Protein AF-A0A834L2P5-F1 (afdb_monomer)

pLDDT: mean 72.51, std 26.18, range [29.66, 98.69]

Organism: Oryzias melastigma (NCBI:txid30732)

Mean predicted aligned error: 18.73 Å

Secondary structure (DSSP, 8-state):
--------------------------------------------------TTSHHHHHHHHHHHTT-S-----PPP---TT----GGGBTTTBEEEEESSTT--TTTSSEEEEEEEETTEEEEEEEES-SSEEEEEEESSSSSSS-EEEEEEE-TTS-EEEEEEEEETTEEEE-SS---EEEEEEEETTEEEEEEEEES--TT-TTS--TTS-BEEEEEEE-EETTEE---SSSS--B-SSPBPTT-----------TT---PPPPP-----------SSSSSTTTSTTSSS--

Radius of gyration: 40.06 Å; Cα contacts (8 Å, |Δi|>4): 453; chains: 1; bounding box: 104×74×159 Å

Structure (mmCIF, N/CA/C/O backbone):
data_AF-A0A834L2P5-F1
#
_entry.id   AF-A0A834L2P5-F1
#
loop_
_atom_site.group_PDB
_atom_site.id
_atom_site.type_symbol
_atom_site.label_atom_id
_atom_site.label_alt_id
_atom_site.label_comp_id
_atom_site.label_asym_id
_atom_site.label_entity_id
_atom_site.label_seq_id
_atom_site.pdbx_PDB_ins_code
_atom_site.Cartn_x
_atom_site.Cartn_y
_atom_site.Cartn_z
_atom_site.occupancy
_atom_site.B_iso_or_equiv
_atom_site.auth_seq_id
_atom_site.auth_comp_id
_atom_site.auth_asym_id
_atom_site.auth_atom_id
_atom_site.pdbx_PDB_model_num
ATOM 1 N N . MET A 1 1 ? 54.370 50.553 0.649 1.00 35.06 1 MET A N 1
ATOM 2 C CA . MET A 1 1 ? 53.101 51.293 0.473 1.00 35.06 1 MET A CA 1
ATOM 3 C C . MET A 1 1 ? 52.053 50.574 1.318 1.00 35.06 1 MET A C 1
ATOM 5 O O . MET A 1 1 ? 51.852 49.396 1.086 1.00 35.06 1 MET A O 1
ATOM 9 N N . VAL A 1 2 ? 51.713 51.086 2.512 1.00 36.88 2 VAL A N 1
ATOM 10 C CA . VAL A 1 2 ? 50.561 51.999 2.749 1.00 36.88 2 VAL A CA 1
ATOM 11 C C . VAL A 1 2 ? 49.253 51.205 2.519 1.00 36.88 2 VAL A C 1
ATOM 13 O O . VAL A 1 2 ? 49.045 50.775 1.400 1.00 36.88 2 VAL A O 1
ATOM 16 N N . TRP A 1 3 ? 48.358 50.911 3.476 1.00 40.62 3 TRP A N 1
ATOM 17 C CA . TRP A 1 3 ? 48.026 51.573 4.744 1.00 40.62 3 TRP A CA 1
ATOM 18 C C . TRP A 1 3 ? 47.101 50.709 5.651 1.00 40.62 3 TRP A C 1
ATOM 20 O O . TRP A 1 3 ? 46.253 49.984 5.148 1.00 40.62 3 TRP A O 1
ATOM 30 N N . LEU A 1 4 ? 47.291 50.880 6.972 1.00 38.91 4 LEU A N 1
ATOM 31 C CA . LEU A 1 4 ? 46.360 50.880 8.135 1.00 38.91 4 LEU A CA 1
ATOM 32 C C . LEU A 1 4 ? 45.317 49.748 8.333 1.00 38.91 4 LEU A C 1
ATOM 34 O O . LEU A 1 4 ? 44.407 49.582 7.538 1.00 38.91 4 LEU A O 1
ATOM 38 N N . ARG A 1 5 ? 45.435 48.881 9.363 1.00 41.84 5 ARG A N 1
ATOM 39 C CA . ARG A 1 5 ? 45.200 49.025 10.841 1.00 41.84 5 ARG A CA 1
ATOM 40 C C . ARG A 1 5 ? 43.705 49.119 11.217 1.00 41.84 5 ARG A C 1
ATOM 42 O O . ARG A 1 5 ? 43.042 50.040 10.780 1.00 41.84 5 ARG A O 1
ATOM 49 N N . ARG A 1 6 ? 43.084 48.141 11.902 1.00 43.72 6 ARG A N 1
ATOM 50 C CA . ARG A 1 6 ? 43.198 47.645 13.307 1.00 43.72 6 ARG A CA 1
ATOM 51 C C . ARG A 1 6 ? 42.600 48.570 14.399 1.00 43.72 6 ARG A C 1
ATOM 53 O O . ARG A 1 6 ? 43.176 49.611 14.673 1.00 43.72 6 ARG A O 1
ATOM 60 N N . PHE A 1 7 ? 41.580 48.018 15.083 1.00 40.22 7 PHE A N 1
ATOM 61 C CA . PHE A 1 7 ? 41.142 48.165 16.495 1.00 40.22 7 PHE A CA 1
ATOM 62 C C . PHE A 1 7 ? 40.590 49.501 17.042 1.00 40.22 7 PHE A C 1
ATOM 64 O O . PHE A 1 7 ? 41.297 50.497 17.057 1.00 40.22 7 PHE A O 1
ATOM 71 N N . LEU A 1 8 ? 39.398 49.433 17.665 1.00 37.62 8 LEU A N 1
ATOM 72 C CA . LEU A 1 8 ? 39.013 50.064 18.952 1.00 37.62 8 LEU A CA 1
ATOM 73 C C . LEU A 1 8 ? 37.674 49.415 19.402 1.00 37.62 8 LEU A C 1
ATOM 75 O O . LEU A 1 8 ? 36.740 49.384 18.613 1.00 37.62 8 LEU A O 1
ATOM 79 N N . GLN A 1 9 ? 37.568 48.619 20.470 1.00 39.22 9 GLN A N 1
ATOM 80 C CA . GLN A 1 9 ? 37.666 48.858 21.921 1.00 39.22 9 GLN A CA 1
ATOM 81 C C . GLN A 1 9 ? 36.292 49.076 22.588 1.00 39.22 9 GLN A C 1
ATOM 83 O O . GLN A 1 9 ? 35.489 49.914 22.197 1.00 39.22 9 GLN A O 1
ATOM 88 N N . MET A 1 10 ? 36.087 48.251 23.614 1.00 33.44 10 MET A N 1
ATOM 89 C CA . MET A 1 10 ? 35.044 48.247 24.634 1.00 33.44 10 MET A CA 1
ATOM 90 C C . MET A 1 10 ? 34.817 49.602 25.311 1.00 33.44 10 MET A C 1
ATOM 92 O O . MET A 1 10 ? 35.792 50.217 25.730 1.00 33.44 10 MET A O 1
ATOM 96 N N . SER A 1 11 ? 33.546 49.949 25.555 1.00 37.38 11 SER A N 1
ATOM 97 C CA . SER A 1 11 ? 33.121 50.762 26.703 1.00 37.38 11 SER A CA 1
ATOM 98 C C . SER A 1 11 ? 31.707 50.388 27.150 1.00 37.38 11 SER A C 1
ATOM 100 O O . SER A 1 11 ? 30.774 50.288 26.359 1.00 37.38 11 SER A O 1
ATOM 102 N N . VAL A 1 12 ? 31.620 50.153 28.453 1.00 34.09 12 VAL A N 1
ATOM 103 C CA . VAL A 1 12 ? 30.479 49.778 29.289 1.00 34.09 12 VAL A CA 1
ATOM 104 C C . VAL A 1 12 ? 29.584 50.991 29.548 1.00 34.09 12 VAL A C 1
ATOM 106 O O . VAL A 1 12 ? 30.108 52.038 29.912 1.00 34.09 12 VAL A O 1
ATOM 109 N N . LEU A 1 13 ? 28.257 50.829 29.490 1.00 38.03 13 LEU A N 1
ATOM 110 C CA . LEU A 1 13 ? 27.329 51.627 30.297 1.00 38.03 13 LEU A CA 1
ATOM 111 C C . LEU A 1 13 ? 26.203 50.741 30.843 1.00 38.03 13 LEU A C 1
ATOM 113 O O . LEU A 1 13 ? 25.464 50.088 30.110 1.00 38.03 13 LEU A O 1
ATOM 117 N N . LEU A 1 14 ? 26.147 50.727 32.172 1.00 33.59 14 LEU A N 1
ATOM 118 C CA . LEU A 1 14 ? 25.139 50.132 33.031 1.00 33.59 14 LEU A CA 1
ATOM 119 C C . LEU A 1 14 ? 23.799 50.854 32.873 1.00 33.59 14 LEU A C 1
ATOM 121 O O . LEU A 1 14 ? 23.759 52.071 33.008 1.00 33.59 14 LEU A O 1
ATOM 125 N N . PHE A 1 15 ? 22.706 50.101 32.754 1.00 35.50 15 PHE A N 1
ATOM 126 C CA . PHE A 1 15 ? 21.422 50.509 33.319 1.00 35.50 15 PHE A CA 1
ATOM 127 C C . PHE A 1 15 ? 20.758 49.306 33.987 1.00 35.50 15 PHE A C 1
ATOM 129 O O . PHE A 1 15 ? 20.356 48.335 33.352 1.00 35.50 15 PHE A O 1
ATOM 136 N N . HIS A 1 16 ? 20.701 49.383 35.315 1.00 32.34 16 HIS A N 1
ATOM 137 C CA . HIS A 1 16 ? 19.843 48.574 36.161 1.00 32.34 16 HIS A CA 1
ATOM 138 C C . HIS A 1 16 ? 18.375 48.884 35.862 1.00 32.34 16 HIS A C 1
ATOM 140 O O . HIS A 1 16 ? 17.990 50.046 35.821 1.00 32.34 16 HIS A O 1
ATOM 146 N N . THR A 1 17 ? 17.539 47.856 35.773 1.00 35.16 17 THR A N 1
ATOM 147 C CA . THR A 1 17 ? 16.374 47.693 36.657 1.00 35.16 17 THR A CA 1
ATOM 148 C C . THR A 1 17 ? 15.927 46.233 36.600 1.00 35.16 17 THR A C 1
ATOM 150 O O . THR A 1 17 ? 15.930 45.585 35.559 1.00 35.16 17 THR A O 1
ATOM 153 N N . ARG A 1 18 ? 15.674 45.694 37.788 1.00 31.34 18 ARG A N 1
ATOM 154 C CA . ARG A 1 18 ? 15.403 44.297 38.132 1.00 31.34 18 ARG A CA 1
ATOM 155 C C . ARG A 1 18 ? 13.972 44.251 38.685 1.00 31.34 18 ARG A C 1
ATOM 157 O O . ARG A 1 18 ? 13.521 45.263 39.212 1.00 31.34 18 ARG A O 1
ATOM 164 N N . TRP A 1 19 ? 13.371 43.057 38.664 1.00 29.66 19 TRP A N 1
ATOM 165 C CA . TRP A 1 19 ? 12.066 42.656 39.239 1.00 29.66 19 TRP A CA 1
ATOM 166 C C . TRP A 1 19 ? 10.923 42.741 38.211 1.00 29.66 19 TRP A C 1
ATOM 168 O O . TRP A 1 19 ? 10.780 43.742 37.531 1.00 29.66 19 TRP A O 1
ATOM 178 N N . TRP A 1 20 ? 10.131 41.692 37.978 1.00 30.61 20 TRP A N 1
ATOM 179 C CA . TRP A 1 20 ? 9.418 40.887 38.973 1.00 30.61 20 TRP A CA 1
ATOM 180 C C . TRP A 1 20 ? 9.655 39.373 38.871 1.00 30.61 20 TRP A C 1
ATOM 182 O O . TRP A 1 20 ? 9.513 38.772 37.810 1.00 30.61 20 TRP A O 1
ATOM 192 N N . GLY A 1 21 ? 9.966 38.768 40.019 1.00 30.58 21 GLY A N 1
ATOM 193 C CA . GLY A 1 21 ? 9.581 37.397 40.339 1.00 30.58 21 GLY A CA 1
ATOM 194 C C . GLY A 1 21 ? 8.295 37.444 41.165 1.00 30.58 21 GLY A C 1
ATOM 195 O O . GLY A 1 21 ? 8.094 38.387 41.931 1.00 30.58 21 GLY A O 1
ATOM 196 N N . VAL A 1 22 ? 7.434 36.449 40.980 1.00 35.16 22 VAL A N 1
ATOM 197 C CA . VAL A 1 22 ? 6.241 36.211 41.796 1.00 35.16 22 VAL A CA 1
ATOM 198 C C . VAL A 1 22 ? 6.471 34.897 42.533 1.00 35.16 22 VAL A C 1
ATOM 200 O O . VAL A 1 22 ? 6.559 33.848 41.904 1.00 35.16 22 VAL A O 1
ATOM 203 N N . GLU A 1 23 ? 6.578 34.979 43.853 1.00 37.62 23 GLU A N 1
ATOM 204 C CA . GLU A 1 23 ? 6.364 33.886 44.806 1.00 37.62 23 GLU A CA 1
ATOM 205 C C . GLU A 1 23 ? 5.600 34.458 46.018 1.00 37.62 23 GLU A C 1
ATOM 207 O O . GLU A 1 23 ? 5.543 35.683 46.178 1.00 37.62 23 GLU A O 1
ATOM 212 N N . PRO A 1 24 ? 4.921 33.604 46.803 1.00 38.72 24 PRO A N 1
ATOM 213 C CA . PRO A 1 24 ? 3.677 33.922 47.484 1.00 38.72 24 PRO A CA 1
ATOM 214 C C . PRO A 1 24 ? 3.895 34.483 48.889 1.00 38.72 24 PRO A C 1
ATOM 216 O O . PRO A 1 24 ? 4.948 34.303 49.499 1.00 38.72 24 PRO A O 1
ATOM 219 N N . SER A 1 25 ? 2.859 35.126 49.425 1.00 32.41 25 SER A N 1
ATOM 220 C CA . SER A 1 25 ? 2.809 35.587 50.812 1.00 32.41 25 SER A CA 1
ATOM 221 C C . SER A 1 25 ? 1.736 34.853 51.640 1.00 32.41 25 SER A C 1
ATOM 223 O O . SER A 1 25 ? 0.755 34.365 51.073 1.00 32.41 25 SER A O 1
ATOM 225 N N . PRO A 1 26 ? 1.934 34.742 52.972 1.00 41.19 26 PRO A N 1
ATOM 226 C CA . PRO A 1 26 ? 1.243 33.807 53.861 1.00 41.19 26 PRO A CA 1
ATOM 227 C C . PRO A 1 26 ? 0.198 34.497 54.760 1.00 41.19 26 PRO A C 1
ATOM 229 O O . PRO A 1 26 ? 0.150 35.721 54.836 1.00 41.19 26 PRO A O 1
ATOM 232 N N . THR A 1 27 ? -0.618 33.713 55.467 1.00 36.19 27 THR A N 1
ATOM 233 C CA . THR A 1 27 ? -1.291 34.047 56.749 1.00 36.19 27 THR A CA 1
ATOM 234 C C . THR A 1 27 ? -1.886 32.733 57.278 1.00 36.19 27 THR A C 1
ATOM 236 O O . THR A 1 27 ? -2.655 32.086 56.578 1.00 36.19 27 THR A O 1
ATOM 239 N N . GLU A 1 28 ? -1.293 32.120 58.302 1.00 36.66 28 GLU A N 1
ATOM 240 C CA . GLU A 1 28 ? -1.445 32.354 59.754 1.00 36.66 28 GLU A CA 1
ATOM 241 C C . GLU A 1 28 ? -2.441 31.362 60.382 1.00 36.66 28 GLU A C 1
ATOM 243 O O . GLU A 1 28 ? -3.498 31.040 59.846 1.00 36.66 28 GLU A O 1
ATOM 248 N N . GLU A 1 29 ? -1.998 30.823 61.508 1.00 39.97 29 GLU A N 1
ATOM 249 C CA . GLU A 1 29 ? -2.414 29.609 62.199 1.00 39.97 29 GLU A CA 1
ATOM 250 C C . GLU A 1 29 ? -3.318 29.978 63.391 1.00 39.97 29 GLU A C 1
ATOM 252 O O . GLU A 1 29 ? -3.134 31.028 64.004 1.00 39.97 29 GLU A O 1
ATOM 257 N N . GLY A 1 30 ? -4.301 29.141 63.748 1.00 33.12 30 GLY A N 1
ATOM 258 C CA . GLY A 1 30 ? -5.261 29.477 64.812 1.00 33.12 30 GLY A CA 1
ATOM 259 C C . GLY A 1 30 ? -6.111 28.310 65.326 1.00 33.12 30 GLY A C 1
ATOM 260 O O . GLY A 1 30 ? -7.292 28.214 65.022 1.00 33.12 30 GLY A O 1
ATOM 261 N N . THR A 1 31 ? -5.468 27.411 66.074 1.00 32.19 31 THR A N 1
ATOM 262 C CA . THR A 1 31 ? -5.926 26.773 67.334 1.00 32.19 31 THR A CA 1
ATOM 263 C C . THR A 1 31 ? -7.405 26.364 67.569 1.00 32.19 31 THR A C 1
ATOM 265 O O . THR A 1 31 ? -8.293 27.173 67.808 1.00 32.19 31 THR A O 1
ATOM 268 N N . LEU A 1 32 ? -7.593 25.038 67.692 1.00 34.19 32 LEU A N 1
ATOM 269 C CA . LEU A 1 32 ? -8.260 24.273 68.777 1.00 34.19 32 LEU A CA 1
ATOM 270 C C . LEU A 1 32 ? -9.403 24.905 69.614 1.00 34.19 32 LEU A C 1
ATOM 272 O O . LEU A 1 32 ? -9.167 25.800 70.421 1.00 34.19 32 LEU A O 1
ATOM 276 N N . ARG A 1 33 ? -10.573 24.235 69.611 1.00 34.22 33 ARG A N 1
ATOM 277 C CA . ARG A 1 33 ? -11.508 24.049 70.757 1.00 34.22 33 ARG A CA 1
ATOM 278 C C . ARG A 1 33 ? -12.447 22.858 70.470 1.00 34.22 33 ARG A C 1
ATOM 280 O O . ARG A 1 33 ? -13.188 22.890 69.501 1.00 34.22 33 ARG A O 1
ATOM 287 N N . SER A 1 34 ? -12.204 21.691 71.077 1.00 31.23 34 SER A N 1
ATOM 288 C CA . SER A 1 34 ? -12.858 21.122 72.280 1.00 31.23 34 SER A CA 1
ATOM 289 C C . SER A 1 34 ? -14.371 20.894 72.152 1.00 31.23 34 SER A C 1
ATOM 291 O O . SER A 1 34 ? -15.134 21.847 72.047 1.00 31.23 34 SER A O 1
ATOM 293 N N . GLY A 1 35 ? -14.789 19.624 72.218 1.00 33.72 35 GLY A N 1
ATOM 294 C CA . GLY A 1 35 ? -16.196 19.211 72.273 1.00 33.72 35 GLY A CA 1
ATOM 295 C C . GLY A 1 35 ? -16.786 19.176 73.683 1.00 33.72 35 GLY A C 1
ATOM 296 O O . GLY A 1 35 ? -16.042 19.341 74.647 1.00 33.72 35 GLY A O 1
ATOM 297 N N . HIS A 1 36 ? -18.100 18.917 73.776 1.00 33.44 36 HIS A N 1
ATOM 298 C CA . HIS A 1 36 ? -18.745 18.119 74.832 1.00 33.44 36 HIS A CA 1
ATOM 299 C C . HIS A 1 36 ? -20.249 17.871 74.553 1.00 33.44 36 HIS A C 1
ATOM 301 O O . HIS A 1 36 ? -20.959 18.829 74.266 1.00 33.44 36 HIS A O 1
ATOM 307 N N . GLY A 1 37 ? -20.676 16.606 74.723 1.00 30.47 37 GLY A N 1
ATOM 308 C CA . GLY A 1 37 ? -22.000 16.117 75.171 1.00 30.47 37 GLY A CA 1
ATOM 309 C C . GLY A 1 37 ? -23.226 16.304 74.261 1.00 30.47 37 GLY A C 1
ATOM 310 O O . GLY A 1 37 ? -23.277 17.220 73.458 1.00 30.47 37 GLY A O 1
ATOM 311 N N . GLU A 1 38 ? -24.317 15.544 74.350 1.00 30.11 38 GLU A N 1
ATOM 312 C CA . GLU A 1 38 ? -24.671 14.200 74.840 1.00 30.11 38 GLU A CA 1
ATOM 313 C C . GLU A 1 38 ? -26.181 14.040 74.499 1.00 30.11 38 GLU A C 1
ATOM 315 O O . GLU A 1 38 ? -26.895 15.038 74.413 1.00 30.11 38 GLU A O 1
ATOM 320 N N . HIS A 1 39 ? -26.653 12.795 74.367 1.00 32.66 39 HIS A N 1
ATOM 321 C CA . HIS A 1 39 ? -28.055 12.323 74.410 1.00 32.66 39 HIS A CA 1
ATOM 322 C C . HIS A 1 39 ? -29.005 12.437 73.193 1.00 32.66 39 HIS A C 1
ATOM 324 O O . HIS A 1 39 ? -29.394 13.520 72.768 1.00 32.66 39 HIS A O 1
ATOM 330 N N . GLY A 1 40 ? -29.542 11.267 72.794 1.00 29.78 40 GLY A N 1
ATOM 331 C CA . GLY A 1 40 ? -30.949 11.116 72.381 1.00 29.78 40 GLY A CA 1
ATOM 332 C C . GLY A 1 40 ? -31.221 10.335 71.086 1.00 29.78 40 GLY A C 1
ATOM 333 O O . GLY A 1 40 ? -31.443 10.943 70.049 1.00 29.78 40 GLY A O 1
ATOM 334 N N . GLU A 1 41 ? -31.287 9.002 71.148 1.00 31.64 41 GLU A N 1
ATOM 335 C CA . GLU A 1 41 ? -32.132 8.184 70.244 1.00 31.64 41 GLU A CA 1
ATOM 336 C C . GLU A 1 41 ? -33.603 8.196 70.753 1.00 31.64 41 GLU A C 1
ATOM 338 O O . GLU A 1 41 ? -33.785 8.591 71.910 1.00 31.64 41 GLU A O 1
ATOM 343 N N . PRO A 1 42 ? -34.654 7.735 70.017 1.00 43.97 42 PRO A N 1
ATOM 344 C CA . PRO A 1 42 ? -34.632 6.885 68.810 1.00 43.97 42 PRO A CA 1
ATOM 345 C C . PRO A 1 42 ? -35.632 7.252 67.678 1.00 43.97 42 PRO A C 1
ATOM 347 O O . PRO A 1 42 ? -36.651 7.903 67.885 1.00 43.97 42 PRO A O 1
ATOM 350 N N . GLY A 1 43 ? -35.405 6.656 66.500 1.00 30.47 43 GLY A N 1
ATOM 351 C CA . GLY A 1 43 ? -36.483 6.093 65.675 1.00 30.47 43 GLY A CA 1
ATOM 352 C C . GLY A 1 43 ? -37.116 6.983 64.600 1.00 30.47 43 GLY A C 1
ATOM 353 O O . GLY A 1 43 ? -37.998 7.777 64.884 1.00 30.47 43 GLY A O 1
ATOM 354 N N . HIS A 1 44 ? -36.758 6.726 63.339 1.00 33.31 44 HIS A N 1
ATOM 355 C CA . HIS A 1 44 ? -37.715 6.425 62.265 1.00 33.31 44 HIS A CA 1
ATOM 356 C C . HIS A 1 44 ? -36.941 5.867 61.059 1.00 33.31 44 HIS A C 1
ATOM 358 O O . HIS A 1 44 ? -36.217 6.582 60.373 1.00 33.31 44 HIS A O 1
ATOM 364 N N . GLN A 1 45 ? -37.069 4.557 60.827 1.00 36.03 45 GLN A N 1
ATOM 365 C CA . GLN A 1 45 ? -36.713 3.933 59.555 1.00 36.03 45 GLN A CA 1
ATOM 366 C C . GLN A 1 45 ? -37.815 4.256 58.544 1.00 36.03 45 GLN A C 1
ATOM 368 O O . GLN A 1 45 ? -38.914 3.725 58.665 1.00 36.03 45 GLN A O 1
ATOM 373 N N . GLU A 1 46 ? -37.504 5.055 57.529 1.00 36.81 46 GLU A N 1
ATOM 374 C CA . GLU A 1 46 ? -38.136 4.938 56.214 1.00 36.81 46 GLU A CA 1
ATOM 375 C C . GLU A 1 46 ? -37.039 4.991 55.140 1.00 36.81 46 GLU A C 1
ATOM 377 O O . GLU A 1 46 ? -36.206 5.900 55.157 1.00 36.81 46 GLU A O 1
ATOM 382 N N . PRO A 1 47 ? -36.977 4.015 54.218 1.00 38.00 47 PRO A N 1
ATOM 383 C CA . PRO A 1 47 ? -35.985 4.026 53.160 1.00 38.00 47 PRO A CA 1
ATOM 384 C C . PRO A 1 47 ? -36.441 4.991 52.062 1.00 38.00 47 PRO A C 1
ATOM 386 O O . PRO A 1 47 ? -37.401 4.725 51.333 1.00 38.00 47 PRO A O 1
ATOM 389 N N . HIS A 1 48 ? -35.729 6.108 51.918 1.00 38.69 48 HIS A N 1
ATOM 390 C CA . HIS A 1 48 ? -35.826 6.942 50.728 1.00 38.69 48 HIS A CA 1
ATOM 391 C C . HIS A 1 48 ? -35.457 6.097 49.498 1.00 38.69 48 HIS A C 1
ATOM 393 O O . HIS A 1 48 ? -34.363 5.547 49.388 1.00 38.69 48 HIS A O 1
ATOM 399 N N . LYS A 1 49 ? -36.421 5.937 48.587 1.00 43.88 49 LYS A N 1
ATOM 400 C CA . LYS A 1 49 ? -36.217 5.317 47.276 1.00 43.88 49 LYS A CA 1
ATOM 401 C C . LYS A 1 49 ? -35.401 6.270 46.408 1.00 43.88 49 LYS A C 1
ATOM 403 O O . LYS A 1 49 ? -35.959 7.167 45.778 1.00 43.88 49 LYS A O 1
ATOM 408 N N . ASP A 1 50 ? -34.097 6.040 46.343 1.00 43.03 50 ASP A N 1
ATOM 409 C CA . ASP A 1 50 ? -33.210 6.763 45.437 1.00 43.03 50 ASP A CA 1
ATOM 410 C C . ASP A 1 50 ? -33.396 6.268 43.996 1.00 43.03 50 ASP A C 1
ATOM 412 O O . ASP A 1 50 ? -32.754 5.335 43.511 1.00 43.03 50 ASP A O 1
ATOM 416 N N . SER A 1 51 ? -34.296 6.948 43.286 1.00 51.06 51 SER A N 1
ATOM 417 C CA . SER A 1 51 ? -34.529 6.855 41.839 1.00 51.06 51 SER A CA 1
ATOM 418 C C . SER A 1 51 ? -33.388 7.488 41.016 1.00 51.06 51 SER A C 1
ATOM 420 O O . SER A 1 51 ? -33.636 8.237 40.071 1.00 51.06 51 SER A O 1
ATOM 422 N N . TYR A 1 52 ? -32.130 7.208 41.365 1.00 48.88 52 TYR A N 1
ATOM 423 C CA . TYR A 1 52 ? -30.963 7.676 40.603 1.00 48.88 52 TYR A CA 1
ATOM 424 C C . TYR A 1 52 ? -29.924 6.580 40.316 1.00 48.88 52 TYR A C 1
ATOM 426 O O . TYR A 1 52 ? -28.914 6.833 39.666 1.00 48.88 52 TYR A O 1
ATOM 434 N N . SER A 1 53 ? -30.166 5.336 40.740 1.00 52.94 53 SER A N 1
ATOM 435 C CA . SER A 1 53 ? -29.171 4.262 40.586 1.00 52.94 53 SER A CA 1
ATOM 436 C C . SER A 1 53 ? -29.299 3.438 39.293 1.00 52.94 53 SER A C 1
ATOM 438 O O . SER A 1 53 ? -28.406 2.662 38.958 1.00 52.94 53 SER A O 1
ATOM 440 N N . THR A 1 54 ? -30.358 3.618 38.498 1.00 52.31 54 THR A N 1
ATOM 441 C CA . THR A 1 54 ? -30.610 2.737 37.339 1.00 52.31 54 THR A CA 1
ATOM 442 C C . THR A 1 54 ? -29.677 3.008 36.154 1.00 52.31 54 THR A C 1
ATOM 444 O O . THR A 1 54 ? -29.298 2.076 35.459 1.00 52.31 54 THR A O 1
ATOM 447 N N . PHE A 1 55 ? -29.208 4.246 35.962 1.00 48.59 55 PHE A N 1
ATOM 448 C CA . PHE A 1 55 ? -28.293 4.568 34.854 1.00 48.59 55 PHE A CA 1
ATOM 449 C C . PHE A 1 55 ? -26.834 4.161 35.134 1.00 48.59 55 PHE A C 1
ATOM 451 O O . PHE A 1 55 ? -26.089 3.806 34.224 1.00 48.59 55 PHE A O 1
ATOM 458 N N . ALA A 1 56 ? -26.416 4.166 36.404 1.00 52.84 56 ALA A N 1
ATOM 459 C CA . ALA A 1 56 ? -25.082 3.707 36.802 1.00 52.84 56 ALA A CA 1
ATOM 460 C C . ALA A 1 56 ? -24.964 2.172 36.779 1.00 52.84 56 ALA A C 1
ATOM 462 O O . ALA A 1 56 ? -23.872 1.639 36.581 1.00 52.84 56 ALA A O 1
ATOM 463 N N . SER A 1 57 ? -26.092 1.474 36.939 1.00 52.03 57 SER A N 1
ATOM 464 C CA . SER A 1 57 ? -26.160 0.010 36.904 1.00 52.03 57 SER A CA 1
ATOM 465 C C . SER A 1 57 ? -25.921 -0.536 35.491 1.00 52.03 57 SER A C 1
ATOM 467 O O . SER A 1 57 ? -25.127 -1.455 35.317 1.00 52.03 57 SER A O 1
ATOM 469 N N . GLU A 1 58 ? -26.488 0.101 34.460 1.00 48.25 58 GLU A N 1
ATOM 470 C CA . GLU A 1 58 ? -26.308 -0.315 33.057 1.00 48.25 58 GLU A CA 1
ATOM 471 C C . GLU A 1 58 ? -24.863 -0.131 32.550 1.00 48.25 58 GLU A C 1
ATOM 473 O O . GLU A 1 58 ? -24.380 -0.889 31.702 1.00 48.25 58 GLU A O 1
ATOM 478 N N . PHE A 1 59 ? -24.128 0.838 33.106 1.00 52.41 59 PHE A N 1
ATOM 479 C CA . PHE A 1 59 ? -22.726 1.092 32.753 1.00 52.41 59 PHE A CA 1
ATOM 480 C C . PHE A 1 59 ? -21.732 0.165 33.478 1.00 52.41 59 PHE A C 1
ATOM 482 O O . PHE A 1 59 ? -20.591 0.001 33.037 1.00 52.41 59 PHE A O 1
ATOM 489 N N . LEU A 1 60 ? -22.147 -0.439 34.596 1.00 48.09 60 LEU A N 1
ATOM 490 C CA . LEU A 1 60 ? -21.356 -1.424 35.339 1.00 48.09 60 LEU A CA 1
ATOM 491 C C . LEU A 1 60 ? -21.631 -2.856 34.866 1.00 48.09 60 LEU A C 1
ATOM 493 O O . LEU A 1 60 ? -20.704 -3.662 34.814 1.00 48.09 60 LEU A O 1
ATOM 497 N N . GLU A 1 61 ? -22.853 -3.155 34.429 1.00 46.41 61 GLU A N 1
ATOM 498 C CA . GLU A 1 61 ? -23.223 -4.476 33.907 1.00 46.41 61 GLU A CA 1
ATOM 499 C C . GLU A 1 61 ? -22.612 -4.750 32.521 1.00 46.41 61 GLU A C 1
ATOM 501 O O . GLU A 1 61 ? -22.185 -5.866 32.222 1.00 46.41 61 GLU A O 1
ATOM 506 N N . SER A 1 62 ? -22.400 -3.703 31.718 1.00 46.91 62 SER A N 1
ATOM 507 C CA . SER A 1 62 ? -21.663 -3.794 30.448 1.00 46.91 62 SER A CA 1
ATOM 508 C C . SER A 1 62 ? -20.152 -4.032 30.613 1.00 46.91 62 SER A C 1
ATOM 510 O O . SER A 1 62 ? -19.504 -4.441 29.651 1.00 46.91 62 SER A O 1
ATOM 512 N N . ARG A 1 63 ? -19.580 -3.852 31.816 1.00 47.84 63 ARG A N 1
ATOM 513 C CA . ARG A 1 63 ? -18.196 -4.273 32.125 1.00 47.84 63 ARG A CA 1
ATOM 514 C C . ARG A 1 63 ? -18.092 -5.680 32.714 1.00 47.84 63 ARG A C 1
ATOM 516 O O . ARG A 1 63 ? -16.988 -6.219 32.755 1.00 47.84 63 ARG A O 1
ATOM 523 N N . TYR A 1 64 ? -19.202 -6.262 33.168 1.00 43.53 64 TYR A N 1
ATOM 524 C CA . TYR A 1 64 ? -19.222 -7.582 33.808 1.00 43.53 64 TYR A CA 1
ATOM 525 C C . TYR A 1 64 ? -19.624 -8.722 32.863 1.00 43.53 64 TYR A C 1
ATOM 527 O O . TYR A 1 64 ? -19.309 -9.871 33.145 1.00 43.53 64 TYR A O 1
ATOM 535 N N . LEU A 1 65 ? -20.230 -8.430 31.706 1.00 45.12 65 LEU A N 1
ATOM 536 C CA . LEU A 1 65 ? -20.501 -9.439 30.666 1.00 45.12 65 LEU A CA 1
ATOM 537 C C . LEU A 1 65 ? -19.322 -9.691 29.707 1.00 45.12 65 LEU A C 1
ATOM 539 O O . LEU A 1 65 ? -19.442 -10.477 28.771 1.00 45.12 65 LEU A O 1
ATOM 543 N N . SER A 1 66 ? -18.177 -9.044 29.927 1.00 49.94 66 SER A N 1
ATOM 544 C CA . SER A 1 66 ? -16.941 -9.277 29.163 1.00 49.94 66 SER A CA 1
ATOM 545 C C . SER A 1 66 ? -16.057 -10.407 29.717 1.00 49.94 66 SER A C 1
ATOM 547 O O . SER A 1 66 ? -14.979 -10.632 29.171 1.00 49.94 66 SER A O 1
ATOM 549 N N . ASP A 1 67 ? -16.490 -11.109 30.771 1.00 50.28 67 ASP A N 1
ATOM 550 C CA . ASP A 1 67 ? -15.671 -12.118 31.467 1.00 50.28 67 ASP A CA 1
ATOM 551 C C . ASP A 1 67 ? -15.818 -13.555 30.921 1.00 50.28 67 ASP A C 1
ATOM 553 O O . ASP A 1 67 ? -14.992 -14.415 31.214 1.00 50.28 67 ASP A O 1
ATOM 557 N N . ASP A 1 68 ? -16.782 -13.819 30.031 1.00 46.62 68 ASP A N 1
ATOM 558 C CA . ASP A 1 68 ? -16.805 -15.073 29.269 1.00 46.62 68 ASP A CA 1
ATOM 559 C C . ASP A 1 68 ? -16.001 -14.913 27.975 1.00 46.62 68 ASP A C 1
ATOM 561 O O . ASP A 1 68 ? -16.481 -14.443 26.940 1.00 46.62 68 ASP A O 1
ATOM 565 N N . GLY A 1 69 ? -14.728 -15.298 28.083 1.00 46.09 69 GLY A N 1
ATOM 566 C CA . GLY A 1 69 ? -13.695 -15.311 27.053 1.00 46.09 69 GLY A CA 1
ATOM 567 C C . GLY A 1 69 ? -14.144 -15.722 25.649 1.00 46.09 69 GLY A C 1
ATOM 568 O O . GLY A 1 69 ? -13.946 -16.860 25.228 1.00 46.09 69 GLY A O 1
ATOM 569 N N . TYR A 1 70 ? -14.583 -14.744 24.858 1.00 42.19 70 TYR A N 1
ATOM 570 C CA . TYR A 1 70 ? -14.323 -14.750 23.425 1.00 42.19 70 TYR A CA 1
ATOM 571 C C . TYR A 1 70 ? -12.955 -14.108 23.207 1.00 42.19 70 TYR A C 1
ATOM 573 O O . TYR A 1 70 ? -12.855 -12.877 23.197 1.00 42.19 70 TYR A O 1
ATOM 581 N N . PRO A 1 71 ? -11.875 -14.896 23.044 1.00 43.12 71 PRO A N 1
ATOM 582 C CA . PRO A 1 71 ? -10.619 -14.331 22.602 1.00 43.12 71 PRO A CA 1
ATOM 583 C C . PRO A 1 71 ? -10.883 -13.711 21.231 1.00 43.12 71 PRO A C 1
ATOM 585 O O . PRO A 1 71 ? -11.117 -14.414 20.246 1.00 43.12 71 PRO A O 1
ATOM 588 N N . PHE A 1 72 ? -10.841 -12.378 21.149 1.00 51.00 72 PHE A N 1
ATOM 589 C CA . PHE A 1 72 ? -10.454 -11.747 19.895 1.00 51.00 72 PHE A CA 1
ATOM 590 C C . PHE A 1 72 ? -9.197 -12.485 19.440 1.00 51.00 72 PHE A C 1
ATOM 592 O O . PHE A 1 72 ? -8.282 -12.585 20.261 1.00 51.00 72 PHE A O 1
ATOM 599 N N . PRO A 1 73 ? -9.153 -13.058 18.223 1.00 51.78 73 PRO A N 1
ATOM 600 C CA . PRO A 1 73 ? -8.050 -13.918 17.838 1.00 51.78 73 PRO A CA 1
ATOM 601 C C . PRO A 1 73 ? -6.744 -13.147 18.008 1.00 51.78 73 PRO A C 1
ATOM 603 O O . PRO A 1 73 ? -6.436 -12.250 17.221 1.00 51.78 73 PRO A O 1
ATOM 606 N N . THR A 1 74 ? -5.977 -13.464 19.051 1.00 51.91 74 THR A N 1
ATOM 607 C CA . THR A 1 74 ? -4.557 -13.157 19.071 1.00 51.91 74 THR A CA 1
ATOM 608 C C . THR A 1 74 ? -4.028 -13.847 17.833 1.00 51.91 74 THR A C 1
ATOM 610 O O . THR A 1 74 ? -4.230 -15.052 17.662 1.00 51.91 74 THR A O 1
ATOM 613 N N . ALA A 1 75 ? -3.471 -13.067 16.903 1.00 54.81 75 ALA A N 1
ATOM 614 C CA . ALA A 1 75 ? -2.910 -13.643 15.696 1.00 54.81 75 ALA A CA 1
ATOM 615 C C . ALA A 1 75 ? -1.965 -14.775 16.135 1.00 54.81 75 ALA A C 1
ATOM 617 O O . ALA A 1 75 ? -1.111 -14.526 16.992 1.00 54.81 75 ALA A O 1
ATOM 618 N N . PRO A 1 76 ? -2.158 -16.016 15.645 1.00 56.88 76 PRO A N 1
ATOM 619 C CA . PRO A 1 76 ? -1.252 -17.106 15.979 1.00 56.88 76 PRO A CA 1
ATOM 620 C C . PRO A 1 76 ? 0.177 -16.665 15.642 1.00 56.88 76 PRO A C 1
ATOM 622 O O . PRO A 1 76 ? 0.314 -15.854 14.722 1.00 56.88 76 PRO A O 1
ATOM 625 N N . PRO A 1 77 ? 1.212 -17.162 16.351 1.00 52.94 77 PRO A N 1
ATOM 626 C CA . PRO A 1 77 ? 2.601 -16.845 16.039 1.00 52.94 77 PRO A CA 1
ATOM 627 C C . PRO A 1 77 ? 2.825 -17.055 14.543 1.00 52.94 77 PRO A C 1
ATOM 629 O O . PRO A 1 77 ? 2.797 -18.186 14.052 1.00 52.94 77 PRO A O 1
ATOM 632 N N . VAL A 1 78 ? 2.905 -15.954 13.802 1.00 58.56 78 VAL A N 1
ATOM 633 C CA . VAL A 1 78 ? 3.123 -15.991 12.365 1.00 58.56 78 VAL A CA 1
ATOM 634 C C . VAL A 1 78 ? 4.612 -16.207 12.218 1.00 58.56 78 VAL A C 1
ATOM 636 O O . VAL A 1 78 ? 5.408 -15.444 12.759 1.00 58.56 78 VAL A O 1
ATOM 639 N N . ASP A 1 79 ? 4.983 -17.294 11.552 1.00 61.62 79 ASP A N 1
ATOM 640 C CA . ASP A 1 79 ? 6.319 -17.394 10.988 1.00 61.62 79 ASP A CA 1
ATOM 641 C C . ASP A 1 79 ? 6.556 -16.102 10.172 1.00 61.62 79 ASP A C 1
ATOM 643 O O . ASP A 1 79 ? 5.712 -15.788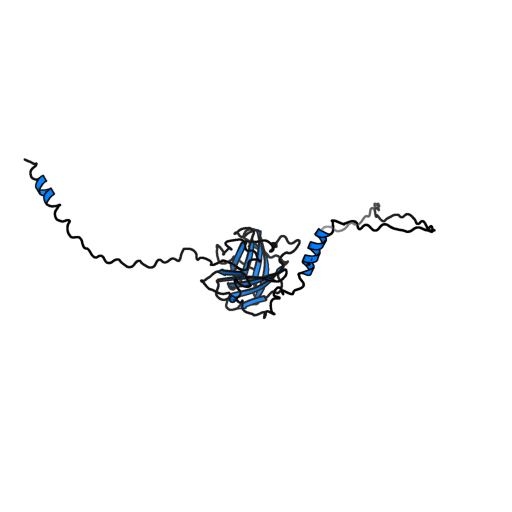 9.320 1.00 61.62 79 ASP A O 1
ATOM 647 N N . PRO A 1 80 ? 7.632 -15.336 10.441 1.00 56.22 80 PRO A N 1
ATOM 648 C CA . PRO A 1 80 ? 7.931 -14.089 9.732 1.00 56.22 80 PRO A CA 1
ATOM 649 C C . PRO A 1 80 ? 8.046 -14.250 8.209 1.00 56.22 80 PRO A C 1
ATOM 651 O O . PRO A 1 80 ? 8.015 -13.273 7.467 1.00 56.22 80 PRO A O 1
ATOM 654 N N . PHE A 1 81 ? 8.157 -15.493 7.730 1.00 63.44 81 PHE A N 1
ATOM 655 C CA . PHE A 1 81 ? 8.216 -15.856 6.316 1.00 63.44 81 PHE A CA 1
ATOM 656 C C . PHE A 1 81 ? 6.982 -16.645 5.851 1.00 63.44 81 PHE A C 1
ATOM 658 O O . PHE A 1 81 ? 6.958 -17.195 4.747 1.00 63.44 81 PHE A O 1
ATOM 665 N N . ALA A 1 82 ? 5.926 -16.701 6.668 1.00 79.38 82 ALA A N 1
ATOM 666 C CA . ALA A 1 82 ? 4.679 -17.349 6.297 1.00 79.38 82 ALA A CA 1
ATOM 667 C C . ALA A 1 82 ? 4.052 -16.643 5.096 1.00 79.38 82 ALA A C 1
ATOM 669 O O . ALA A 1 82 ? 3.630 -15.482 5.178 1.00 79.38 82 ALA A O 1
ATOM 670 N N . LYS A 1 83 ? 3.906 -17.405 4.010 1.00 86.00 83 LYS A N 1
ATOM 671 C CA . LYS A 1 83 ? 3.172 -16.999 2.813 1.00 86.00 83 LYS A CA 1
ATOM 672 C C . LYS A 1 83 ? 1.781 -16.469 3.164 1.00 86.00 83 LYS A C 1
ATOM 674 O O . LYS A 1 83 ? 1.083 -17.006 4.032 1.00 86.00 83 LYS A O 1
ATOM 679 N N . ILE A 1 84 ? 1.358 -15.438 2.438 1.00 91.88 84 ILE A N 1
ATOM 680 C CA . ILE A 1 84 ? 0.050 -14.803 2.604 1.00 91.88 84 ILE A CA 1
ATOM 681 C C . ILE A 1 84 ? -1.053 -15.827 2.300 1.00 91.88 84 ILE A C 1
ATOM 683 O O . ILE A 1 84 ? -1.239 -16.266 1.166 1.00 91.88 84 ILE A O 1
ATOM 687 N N . LYS A 1 85 ? -1.837 -16.190 3.320 1.00 89.31 85 LYS A N 1
ATOM 688 C CA . LYS A 1 85 ? -2.931 -17.163 3.179 1.00 89.31 85 LYS A CA 1
ATOM 689 C C . LYS A 1 85 ? -4.144 -16.544 2.504 1.00 89.31 85 LYS A C 1
ATOM 691 O O . LYS A 1 85 ? -4.949 -15.863 3.131 1.00 89.31 85 LYS A O 1
ATOM 696 N N . VAL A 1 86 ? -4.296 -16.785 1.210 1.00 90.31 86 VAL A N 1
ATOM 697 C CA . VAL A 1 86 ? -5.404 -16.239 0.414 1.00 90.31 86 VAL A CA 1
ATOM 698 C C . VAL A 1 86 ? -6.756 -16.904 0.733 1.00 90.31 86 VAL A C 1
ATOM 700 O O . VAL A 1 86 ? -7.806 -16.308 0.493 1.00 90.31 86 VAL A O 1
ATOM 703 N N . SER A 1 87 ? -6.749 -18.090 1.351 1.00 90.12 87 SER A N 1
ATOM 704 C CA . SER A 1 87 ? -7.943 -18.778 1.876 1.00 90.12 87 SER A CA 1
ATOM 705 C C . SER A 1 87 ? -8.706 -17.977 2.931 1.00 90.12 87 SER A C 1
ATOM 707 O O . SER A 1 87 ? -9.906 -18.167 3.102 1.00 90.12 87 SER A O 1
ATOM 709 N N . ASP A 1 88 ? -8.015 -17.074 3.625 1.00 90.44 88 ASP A N 1
ATOM 710 C CA . ASP A 1 88 ? -8.567 -16.304 4.740 1.00 90.44 88 ASP A CA 1
ATOM 711 C C . ASP A 1 88 ? -9.358 -15.074 4.251 1.00 90.44 88 ASP A C 1
ATOM 713 O O . ASP A 1 88 ? -10.087 -14.428 5.015 1.00 90.44 88 ASP A O 1
ATOM 717 N N . CYS A 1 89 ? -9.237 -14.757 2.956 1.00 91.50 89 CYS A N 1
ATOM 718 C CA . CYS A 1 89 ? -9.948 -13.671 2.298 1.00 91.50 89 CYS A CA 1
ATOM 719 C C . CYS A 1 89 ? -11.467 -13.863 2.371 1.00 91.50 89 CYS A C 1
ATOM 721 O O . CYS A 1 89 ? -12.002 -14.890 1.960 1.00 91.50 89 CYS A O 1
ATOM 723 N N . GLY A 1 90 ? -12.181 -12.844 2.850 1.00 87.69 90 GLY A N 1
ATOM 724 C CA . GLY A 1 90 ? -13.637 -12.874 3.005 1.00 87.69 90 GLY A CA 1
ATOM 725 C C . GLY A 1 90 ? -14.127 -13.639 4.239 1.00 87.69 90 GLY A C 1
ATOM 726 O O . GLY A 1 90 ? -15.328 -13.601 4.517 1.00 87.69 90 GLY A O 1
ATOM 727 N N . VAL A 1 91 ? -13.217 -14.277 4.986 1.00 88.56 91 VAL A N 1
ATOM 728 C CA . VAL A 1 91 ? -13.504 -14.988 6.239 1.00 88.56 91 VAL A CA 1
ATOM 729 C C . VAL A 1 91 ? -12.969 -14.191 7.425 1.00 88.56 91 VAL A C 1
ATOM 731 O O . VAL A 1 91 ? -13.755 -13.698 8.230 1.00 88.56 91 VAL A O 1
ATOM 734 N N . THR A 1 92 ? -11.647 -14.015 7.506 1.00 88.44 92 THR A N 1
ATOM 735 C CA . THR A 1 92 ? -10.968 -13.315 8.615 1.00 88.44 92 THR A CA 1
ATOM 736 C C . THR A 1 92 ? -10.216 -12.063 8.169 1.00 88.44 92 THR A C 1
ATOM 738 O O . THR A 1 92 ? -9.960 -11.191 8.999 1.00 88.44 92 THR A O 1
ATOM 741 N N . LYS A 1 93 ? -9.909 -11.928 6.872 1.00 92.62 93 LYS A N 1
ATOM 742 C CA . LYS A 1 93 ? -9.300 -10.719 6.297 1.00 92.62 93 LYS A CA 1
ATOM 743 C C . LYS A 1 93 ? -10.019 -10.230 5.043 1.00 92.62 93 LYS A C 1
ATOM 745 O O . LYS A 1 93 ? -10.541 -11.021 4.256 1.00 92.62 93 LYS A O 1
ATOM 750 N N . GLY A 1 94 ? -10.079 -8.914 4.870 1.00 93.50 94 GLY A N 1
ATOM 751 C CA . GLY A 1 94 ? -10.503 -8.307 3.613 1.00 93.50 94 GLY A CA 1
ATOM 752 C C . GLY A 1 94 ? -9.361 -8.392 2.609 1.00 93.50 94 GLY A C 1
ATOM 753 O O . GLY A 1 94 ? -8.206 -8.253 2.998 1.00 93.50 94 GLY A O 1
ATOM 754 N N . CYS A 1 95 ? -9.665 -8.636 1.335 1.00 94.69 95 CYS A N 1
ATOM 755 C CA . CYS A 1 95 ? -8.652 -8.728 0.287 1.00 94.69 95 CYS A CA 1
ATOM 756 C C . CYS A 1 95 ? -9.062 -7.927 -0.943 1.00 94.69 95 CYS A C 1
ATOM 758 O O . CYS A 1 95 ? -10.230 -7.934 -1.336 1.00 94.69 95 CYS A O 1
ATOM 760 N N . ILE A 1 96 ? -8.075 -7.294 -1.561 1.00 94.56 96 ILE A N 1
ATOM 761 C CA . ILE A 1 96 ? -8.150 -6.661 -2.868 1.00 94.56 96 ILE A CA 1
ATOM 762 C C . ILE A 1 96 ? -7.131 -7.346 -3.767 1.00 94.56 96 ILE A C 1
ATOM 764 O O . ILE A 1 96 ? -5.998 -7.608 -3.361 1.00 94.56 96 I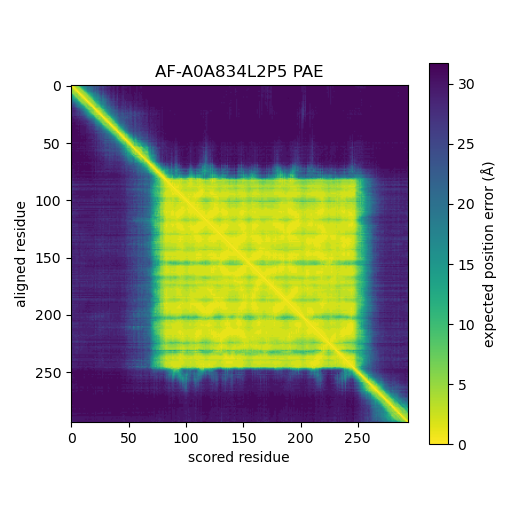LE A O 1
ATOM 768 N N . ARG A 1 97 ? -7.561 -7.653 -4.988 1.00 94.19 97 ARG A N 1
ATOM 769 C CA . ARG A 1 97 ? -6.735 -8.297 -6.001 1.00 94.19 97 ARG A CA 1
ATOM 770 C C . ARG A 1 97 ? -6.864 -7.535 -7.303 1.00 94.19 97 ARG A C 1
ATOM 772 O O . ARG A 1 97 ? -7.977 -7.195 -7.704 1.00 94.19 97 ARG A O 1
ATOM 779 N N . TYR A 1 98 ? -5.734 -7.311 -7.950 1.00 93.94 98 TYR A N 1
ATOM 780 C CA . TYR A 1 98 ? -5.659 -6.745 -9.282 1.00 93.94 98 TYR A CA 1
ATOM 781 C C . TYR A 1 98 ? -4.717 -7.592 -10.140 1.00 93.94 98 TYR A C 1
ATOM 783 O O . TYR A 1 98 ? -3.619 -7.948 -9.709 1.00 93.94 98 TYR A O 1
ATOM 791 N N . GLY A 1 99 ? -5.183 -7.960 -11.329 1.00 92.00 99 GLY A N 1
ATOM 792 C CA . GLY A 1 99 ? -4.530 -8.909 -12.226 1.00 92.00 99 GLY A CA 1
ATOM 793 C C . GLY A 1 99 ? -5.522 -9.943 -12.758 1.00 92.00 99 GLY A C 1
ATOM 794 O O . GLY A 1 99 ? -6.733 -9.709 -12.800 1.00 92.00 99 GLY A O 1
ATOM 795 N N . LYS A 1 100 ? -5.011 -11.111 -13.161 1.00 91.94 100 LYS A N 1
ATOM 796 C CA . LYS A 1 100 ? -5.823 -12.183 -13.760 1.00 91.94 100 LYS A CA 1
ATOM 797 C C . LYS A 1 100 ? -6.921 -12.685 -12.806 1.00 91.94 100 LYS A C 1
ATOM 799 O O . LYS A 1 100 ? -6.688 -12.783 -11.598 1.00 91.94 100 LYS A O 1
ATOM 804 N N . PRO A 1 101 ? -8.093 -13.100 -13.322 1.00 90.25 101 PRO A N 1
ATOM 805 C CA . PRO A 1 101 ? -9.153 -13.661 -12.492 1.00 90.25 101 PRO A CA 1
ATOM 806 C C . PRO A 1 101 ? -8.652 -14.853 -11.671 1.00 90.25 101 PRO A C 1
ATOM 808 O O . PRO A 1 101 ? -8.082 -15.796 -12.213 1.00 90.25 101 PRO A O 1
ATOM 811 N N . GLY A 1 102 ? -8.879 -14.811 -10.359 1.00 87.19 102 GLY A N 1
ATOM 812 C CA . GLY A 1 102 ? -8.479 -15.886 -9.449 1.00 87.19 102 GLY A CA 1
ATOM 813 C C . GLY A 1 102 ? -7.006 -15.880 -9.030 1.00 87.19 102 GLY A C 1
ATOM 814 O O . GLY A 1 102 ? -6.612 -16.805 -8.325 1.00 87.19 102 GLY A O 1
ATOM 815 N N . CYS A 1 103 ? -6.219 -14.859 -9.393 1.00 94.06 103 CYS A N 1
ATOM 816 C CA . CYS A 1 103 ? -4.847 -14.713 -8.904 1.00 94.06 103 CYS A CA 1
ATOM 817 C C . CYS A 1 103 ? -4.782 -14.657 -7.365 1.00 94.06 103 CYS A C 1
ATOM 819 O O . CYS A 1 103 ? -5.768 -14.353 -6.682 1.00 94.06 103 CYS A O 1
ATOM 821 N N . ASP A 1 104 ? -3.614 -14.966 -6.821 1.00 93.88 104 ASP A N 1
ATOM 822 C CA . ASP A 1 104 ? -3.278 -14.950 -5.398 1.00 93.88 104 ASP A CA 1
ATOM 823 C C . ASP A 1 104 ? -2.200 -13.893 -5.094 1.00 93.88 104 ASP A C 1
ATOM 825 O O . ASP A 1 104 ? -1.825 -13.103 -5.957 1.00 93.88 104 ASP A O 1
ATOM 829 N N . ALA A 1 105 ? -1.699 -13.853 -3.860 1.00 94.31 105 ALA A N 1
ATOM 830 C CA . ALA A 1 105 ? -0.697 -12.867 -3.465 1.00 94.31 105 ALA A CA 1
ATOM 831 C C . ALA A 1 105 ? 0.638 -12.984 -4.232 1.00 94.31 105 ALA A C 1
ATOM 833 O O . ALA A 1 105 ? 1.363 -12.001 -4.311 1.00 94.31 105 ALA A O 1
ATOM 834 N N . GLU A 1 106 ? 0.956 -14.147 -4.811 1.00 94.38 106 GLU A N 1
ATOM 835 C CA . GLU A 1 106 ? 2.210 -14.387 -5.544 1.00 94.38 106 GLU A CA 1
ATOM 836 C C . GLU A 1 106 ? 2.056 -14.175 -7.058 1.00 94.38 106 GLU A C 1
ATOM 838 O O . GLU A 1 106 ? 3.046 -13.995 -7.764 1.00 94.38 106 GLU A O 1
ATOM 843 N N . THR A 1 107 ? 0.820 -14.191 -7.566 1.00 94.88 107 THR A N 1
ATOM 844 C CA . THR A 1 107 ? 0.516 -14.148 -9.006 1.00 94.88 107 THR A CA 1
ATOM 845 C C . THR A 1 107 ? -0.265 -12.915 -9.447 1.00 94.88 107 THR A C 1
ATOM 847 O O . THR A 1 107 ? -0.337 -12.643 -10.646 1.00 94.88 107 THR A O 1
ATOM 850 N N . CYS A 1 108 ? -0.874 -12.170 -8.522 1.00 95.56 108 CYS A N 1
ATOM 851 C CA . CYS A 1 108 ? -1.508 -10.898 -8.848 1.00 95.56 108 CYS A CA 1
ATOM 852 C C . CYS A 1 108 ? -0.453 -9.827 -9.173 1.00 95.56 108 CYS A C 1
ATOM 854 O O . CYS A 1 108 ? 0.642 -9.801 -8.605 1.00 95.56 108 CYS A O 1
ATOM 856 N N . GLU A 1 109 ? -0.820 -8.892 -10.048 1.00 95.75 109 GLU A N 1
ATOM 857 C CA . GLU A 1 109 ? -0.026 -7.684 -10.297 1.00 95.75 109 GLU A CA 1
ATOM 858 C C . GLU A 1 109 ? 0.026 -6.820 -9.035 1.00 95.75 109 GLU A C 1
ATOM 860 O O . GLU A 1 109 ? 1.085 -6.316 -8.677 1.00 95.75 109 GLU A O 1
ATOM 865 N N . TYR A 1 110 ? -1.101 -6.734 -8.320 1.00 97.00 110 TYR A N 1
ATOM 866 C CA . TYR A 1 110 ? -1.196 -6.123 -7.001 1.00 97.00 110 TYR A CA 1
ATOM 867 C C . TYR A 1 110 ? -2.141 -6.924 -6.103 1.00 97.00 110 TYR A C 1
ATOM 869 O O . TYR A 1 110 ? -3.260 -7.288 -6.485 1.00 97.00 110 TYR A O 1
ATOM 877 N N . PHE A 1 111 ? -1.706 -7.164 -4.874 1.00 97.56 111 PHE A N 1
ATOM 878 C CA . PHE A 1 111 ? -2.473 -7.801 -3.820 1.00 97.56 111 PHE A CA 1
ATOM 879 C C . PHE A 1 111 ? -2.382 -6.968 -2.546 1.00 97.56 111 PHE A C 1
ATOM 881 O O . PHE A 1 111 ? -1.296 -6.568 -2.131 1.00 97.56 111 PHE A O 1
ATOM 888 N N . LEU A 1 112 ? -3.522 -6.779 -1.888 1.00 97.69 112 LEU A N 1
ATOM 889 C CA . LEU A 1 112 ? -3.582 -6.254 -0.532 1.00 97.69 112 LEU A CA 1
ATOM 890 C C . LEU A 1 112 ? -4.562 -7.081 0.287 1.00 97.69 112 LEU A C 1
ATOM 892 O O . LEU A 1 112 ? -5.678 -7.348 -0.159 1.00 97.69 112 LEU A O 1
ATOM 896 N N . SER A 1 113 ? -4.196 -7.420 1.517 1.00 96.62 113 SER A N 1
ATOM 897 C CA . SER A 1 113 ? -5.167 -7.831 2.523 1.00 96.62 113 SER A CA 1
ATOM 898 C C . SER A 1 113 ? -5.032 -7.043 3.809 1.00 96.62 113 SER A C 1
ATOM 900 O O . SER A 1 113 ? -3.945 -6.597 4.159 1.00 96.62 113 SER A O 1
ATOM 902 N N . TYR A 1 114 ? -6.153 -6.878 4.505 1.00 96.62 114 TYR A N 1
ATOM 903 C CA . TYR A 1 114 ? -6.219 -6.181 5.780 1.00 96.62 114 TYR A CA 1
ATOM 904 C C . TYR A 1 114 ? -7.045 -6.972 6.792 1.00 96.62 114 TYR A C 1
ATOM 906 O O . TYR A 1 114 ? -8.082 -7.559 6.459 1.00 96.62 114 TYR A O 1
ATOM 914 N N . ARG A 1 115 ? -6.611 -6.957 8.051 1.00 94.62 115 ARG A N 1
ATOM 915 C CA . ARG A 1 115 ? -7.388 -7.475 9.183 1.00 94.62 115 ARG A CA 1
ATOM 916 C C . ARG A 1 115 ? -7.142 -6.644 10.431 1.00 94.62 115 ARG A C 1
ATOM 918 O O . ARG A 1 115 ? -6.017 -6.246 10.713 1.00 94.62 115 ARG A O 1
ATOM 925 N N . ARG A 1 116 ? -8.194 -6.398 11.206 1.00 94.38 116 ARG A N 1
ATOM 926 C CA . ARG A 1 116 ? -8.075 -5.714 12.497 1.00 94.38 116 ARG A CA 1
ATOM 927 C C . ARG A 1 116 ? -7.497 -6.669 13.543 1.00 94.38 116 ARG A C 1
ATOM 929 O O . ARG A 1 116 ? -7.998 -7.781 13.694 1.00 94.38 116 ARG A O 1
ATOM 936 N N . ILE A 1 117 ? -6.501 -6.214 14.296 1.00 93.19 117 ILE A N 1
ATOM 937 C CA . ILE A 1 117 ? -5.882 -6.937 15.411 1.00 93.19 117 ILE A CA 1
ATOM 938 C C . ILE A 1 117 ? -5.808 -5.982 16.602 1.00 93.19 117 ILE A C 1
ATOM 940 O O . ILE A 1 117 ? -4.984 -5.073 16.626 1.00 93.19 117 ILE A O 1
ATOM 944 N N . GLY A 1 118 ? -6.678 -6.165 17.599 1.00 93.12 118 GLY A N 1
ATOM 945 C CA . GLY A 1 118 ? -6.735 -5.257 18.748 1.00 93.12 118 GLY A CA 1
ATOM 946 C C . GLY A 1 118 ? -6.984 -3.807 18.314 1.00 93.12 118 GLY A C 1
ATOM 947 O O . GLY A 1 118 ? -8.023 -3.512 17.726 1.00 93.12 118 GLY A O 1
ATOM 948 N N . THR A 1 119 ? -6.040 -2.912 18.607 1.00 95.12 119 THR A N 1
ATOM 949 C CA . THR A 1 119 ? -6.072 -1.484 18.235 1.00 95.12 119 THR A CA 1
ATOM 950 C C . THR A 1 119 ? -5.308 -1.157 16.952 1.00 95.12 119 THR A C 1
ATOM 952 O O . THR A 1 119 ? -5.145 0.019 16.629 1.00 95.12 119 THR A O 1
ATOM 955 N N . ASP A 1 120 ? -4.854 -2.177 16.229 1.00 96.94 120 ASP A N 1
ATOM 956 C CA . ASP A 1 120 ? -4.108 -2.048 14.985 1.00 96.94 120 ASP A CA 1
ATOM 957 C C . ASP A 1 120 ? -4.863 -2.712 13.825 1.00 96.94 120 ASP A C 1
ATOM 959 O O . ASP A 1 120 ? -5.800 -3.500 14.001 1.00 96.94 120 ASP A O 1
ATOM 963 N N . VAL A 1 121 ? -4.421 -2.411 12.611 1.00 97.31 121 VAL A N 1
ATOM 964 C CA . VAL A 1 121 ? -4.765 -3.143 11.395 1.00 97.31 121 VAL A CA 1
ATOM 965 C C . VAL A 1 121 ? -3.482 -3.715 10.833 1.00 97.31 121 VAL A C 1
ATOM 967 O O . VAL A 1 121 ? -2.521 -2.983 10.610 1.00 97.31 121 VAL A O 1
ATOM 970 N N . GLU A 1 122 ? -3.465 -5.022 10.622 1.00 97.25 122 GLU A N 1
ATOM 971 C CA . GLU A 1 122 ? -2.404 -5.675 9.873 1.00 97.25 122 GLU A CA 1
ATOM 972 C C . GLU A 1 122 ? -2.716 -5.575 8.388 1.00 97.25 122 GLU A C 1
ATOM 974 O O . GLU A 1 122 ? -3.813 -5.946 7.957 1.00 97.25 122 GLU A O 1
ATOM 979 N N . TYR A 1 123 ? -1.743 -5.083 7.635 1.00 98.00 123 TYR A N 1
ATOM 980 C CA . TYR A 1 123 ? -1.743 -5.037 6.187 1.00 98.00 123 TYR A CA 1
ATOM 981 C C . TYR A 1 123 ? -0.706 -6.018 5.656 1.00 98.00 123 TYR A C 1
ATOM 983 O O . TYR A 1 123 ? 0.417 -6.079 6.151 1.00 98.00 123 TYR A O 1
ATOM 991 N N . GLU A 1 124 ? -1.086 -6.759 4.623 1.00 97.69 124 GLU A N 1
ATOM 992 C CA . GLU A 1 124 ? -0.188 -7.576 3.812 1.00 97.69 124 GLU A CA 1
ATOM 993 C C . GLU A 1 124 ? -0.296 -7.067 2.375 1.00 97.69 124 GLU A C 1
ATOM 995 O O . GLU A 1 124 ? -1.404 -7.014 1.838 1.00 97.69 124 GLU A O 1
ATOM 1000 N N . MET A 1 125 ? 0.818 -6.677 1.760 1.00 98.00 125 MET A N 1
ATOM 1001 C CA . MET A 1 125 ? 0.851 -6.190 0.378 1.00 98.00 125 MET A CA 1
ATOM 1002 C C . MET A 1 125 ? 1.855 -6.984 -0.449 1.00 98.00 125 MET A C 1
ATOM 1004 O O . MET A 1 125 ? 2.905 -7.377 0.057 1.00 98.00 125 MET A O 1
ATOM 1008 N N . SER A 1 126 ? 1.539 -7.199 -1.723 1.00 97.75 126 SER A N 1
ATOM 1009 C CA . SER A 1 126 ? 2.461 -7.792 -2.690 1.00 97.75 126 SER A CA 1
ATOM 1010 C C . SER A 1 126 ? 2.205 -7.250 -4.092 1.00 97.75 126 SER A C 1
ATOM 1012 O O . SER A 1 126 ? 1.045 -7.096 -4.475 1.00 97.75 126 SER A O 1
ATOM 1014 N N . ALA A 1 127 ? 3.255 -6.965 -4.862 1.00 97.56 127 ALA A N 1
ATOM 1015 C CA . ALA A 1 127 ? 3.116 -6.525 -6.251 1.00 97.56 127 ALA A CA 1
ATOM 1016 C C . ALA A 1 127 ? 4.252 -7.016 -7.153 1.00 97.56 127 ALA A C 1
ATOM 1018 O O . ALA A 1 127 ? 5.374 -7.230 -6.694 1.00 97.56 127 ALA A O 1
ATOM 1019 N N . ASP A 1 128 ? 3.937 -7.178 -8.440 1.00 96.31 128 ASP A N 1
ATOM 1020 C CA . ASP A 1 128 ? 4.874 -7.628 -9.477 1.00 96.31 128 ASP A CA 1
ATOM 1021 C C . ASP A 1 128 ? 5.799 -6.479 -9.893 1.00 96.31 128 ASP A C 1
ATOM 1023 O O . ASP A 1 128 ? 5.569 -5.792 -10.885 1.00 96.31 128 ASP A O 1
ATOM 1027 N N . THR A 1 129 ? 6.781 -6.188 -9.048 1.00 96.50 129 THR A N 1
ATOM 1028 C CA . THR A 1 129 ? 7.700 -5.060 -9.197 1.00 96.50 129 THR A CA 1
ATOM 1029 C C . THR A 1 129 ? 8.992 -5.322 -8.435 1.00 96.50 129 THR A C 1
ATOM 1031 O O . THR A 1 129 ? 8.994 -6.000 -7.404 1.00 96.50 129 THR A O 1
ATOM 1034 N N . ASP A 1 130 ? 10.081 -4.731 -8.918 1.00 95.19 130 ASP A N 1
ATOM 1035 C CA . ASP A 1 130 ? 11.379 -4.660 -8.251 1.00 95.19 130 ASP A CA 1
ATOM 1036 C C . ASP A 1 130 ? 11.587 -3.376 -7.439 1.00 95.19 130 ASP A C 1
ATOM 1038 O O . ASP A 1 130 ? 12.636 -3.212 -6.819 1.00 95.19 130 ASP A O 1
ATOM 1042 N N . GLY A 1 131 ? 10.598 -2.479 -7.413 1.00 97.25 131 GLY A N 1
ATOM 1043 C CA . GLY A 1 131 ? 10.704 -1.178 -6.764 1.00 97.25 131 GLY A CA 1
ATOM 1044 C C . GLY A 1 131 ? 9.912 -1.061 -5.470 1.00 97.25 131 GLY A C 1
ATOM 1045 O O . GLY A 1 131 ? 10.463 -1.111 -4.373 1.00 97.25 131 GLY A O 1
ATOM 1046 N N . TRP A 1 132 ? 8.611 -0.813 -5.576 1.00 98.12 132 TRP A N 1
ATOM 1047 C CA . TRP A 1 132 ? 7.767 -0.534 -4.419 1.00 98.12 132 TRP A CA 1
ATOM 1048 C C . TRP A 1 132 ? 6.295 -0.864 -4.658 1.00 98.12 132 TRP A C 1
ATOM 1050 O O . TRP A 1 132 ? 5.799 -0.808 -5.781 1.00 98.12 132 TRP A O 1
ATOM 1060 N N . VAL A 1 133 ? 5.579 -1.138 -3.567 1.00 98.44 133 VAL A N 1
ATOM 1061 C CA . VAL A 1 133 ? 4.121 -1.329 -3.518 1.00 98.44 133 VAL A CA 1
ATOM 1062 C C . VAL A 1 133 ? 3.531 -0.475 -2.401 1.00 98.44 133 VAL A C 1
ATOM 1064 O O . VAL A 1 133 ? 4.105 -0.408 -1.319 1.00 98.44 133 VAL A O 1
ATOM 1067 N N . ALA A 1 134 ? 2.402 0.194 -2.627 1.00 98.44 134 ALA A N 1
ATOM 1068 C CA . ALA A 1 134 ? 1.788 1.067 -1.632 1.00 98.44 134 ALA A CA 1
ATOM 1069 C C . ALA A 1 134 ? 0.258 1.017 -1.631 1.00 98.44 134 ALA A C 1
ATOM 1071 O O . ALA A 1 134 ? -0.393 0.631 -2.608 1.00 98.44 134 ALA A O 1
ATOM 1072 N N . VAL A 1 135 ? -0.308 1.462 -0.512 1.00 98.69 135 VAL A N 1
ATOM 1073 C CA . VAL A 1 135 ? -1.728 1.769 -0.354 1.00 98.69 135 VAL A CA 1
ATOM 1074 C C . VAL A 1 135 ? -1.884 3.193 0.165 1.00 98.69 135 VAL A C 1
ATOM 1076 O O . VAL A 1 135 ? -1.247 3.575 1.145 1.00 98.69 135 VAL A O 1
ATOM 1079 N N . GLY A 1 136 ? -2.734 3.973 -0.500 1.00 98.38 136 GLY A N 1
ATOM 1080 C CA . GLY A 1 136 ? -3.166 5.291 -0.046 1.00 98.38 136 GLY A CA 1
ATOM 1081 C C . GLY A 1 136 ? -4.572 5.246 0.538 1.00 98.38 136 GLY A C 1
ATOM 1082 O O . GLY A 1 136 ? -5.461 4.626 -0.043 1.00 98.38 136 GLY A O 1
ATOM 1083 N N . PHE A 1 137 ? -4.785 5.919 1.661 1.00 98.56 137 PHE A N 1
ATOM 1084 C CA . PHE A 1 137 ? -6.085 6.117 2.287 1.00 98.56 137 PHE A CA 1
ATOM 1085 C C . PHE A 1 137 ? -6.566 7.533 1.984 1.00 98.56 137 PHE A C 1
ATOM 1087 O O . PHE A 1 137 ? -5.971 8.512 2.437 1.00 98.56 137 PHE A O 1
ATOM 1094 N N . SER A 1 138 ? -7.647 7.631 1.213 1.00 98.31 138 SER A N 1
ATOM 1095 C CA . SER A 1 138 ? -8.114 8.899 0.659 1.00 98.31 138 SER A CA 1
ATOM 1096 C C . SER A 1 138 ? -9.591 9.159 0.925 1.00 98.31 138 SER A C 1
ATOM 1098 O O . SER A 1 138 ? -10.413 8.241 1.038 1.00 98.31 138 SER A O 1
ATOM 1100 N N . SER 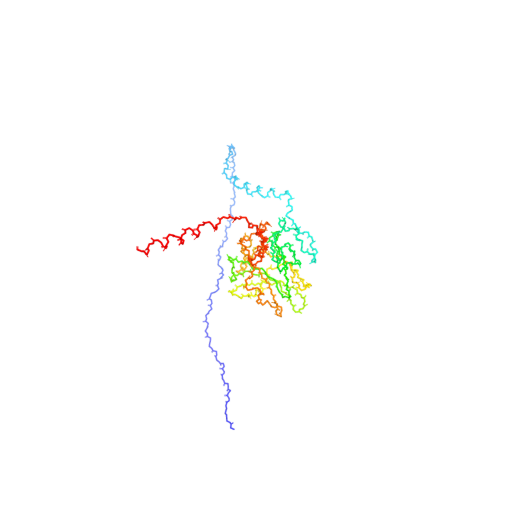A 1 139 ? -9.930 10.442 1.043 1.00 97.75 139 SER A N 1
ATOM 1101 C CA . SER A 1 139 ? -11.316 10.908 1.143 1.00 97.75 139 SER A CA 1
ATOM 1102 C C . SER A 1 139 ? -12.045 10.872 -0.206 1.00 97.75 139 SER A C 1
ATOM 1104 O O . SER A 1 139 ? -13.278 10.836 -0.239 1.00 97.75 139 SER A O 1
ATOM 1106 N N . ASP A 1 140 ? -11.302 10.809 -1.315 1.00 97.44 140 ASP A N 1
ATOM 1107 C CA . ASP A 1 140 ? -11.828 10.683 -2.669 1.00 97.44 140 ASP A CA 1
ATOM 1108 C C . ASP A 1 140 ? -11.063 9.610 -3.478 1.00 97.44 140 ASP A C 1
ATOM 1110 O O . ASP A 1 140 ? -10.387 8.752 -2.918 1.00 97.44 140 ASP A O 1
ATOM 1114 N N . LYS A 1 141 ? -11.262 9.563 -4.799 1.00 97.06 141 LYS A N 1
ATOM 1115 C CA . LYS A 1 141 ? -10.643 8.557 -5.682 1.00 97.06 141 LYS A CA 1
ATOM 1116 C C . LYS A 1 141 ? -9.398 9.075 -6.411 1.00 97.06 141 LYS A C 1
ATOM 1118 O O . LYS A 1 141 ? -9.055 8.542 -7.465 1.00 97.06 141 LYS A O 1
ATOM 1123 N N . LYS A 1 142 ? -8.780 10.155 -5.937 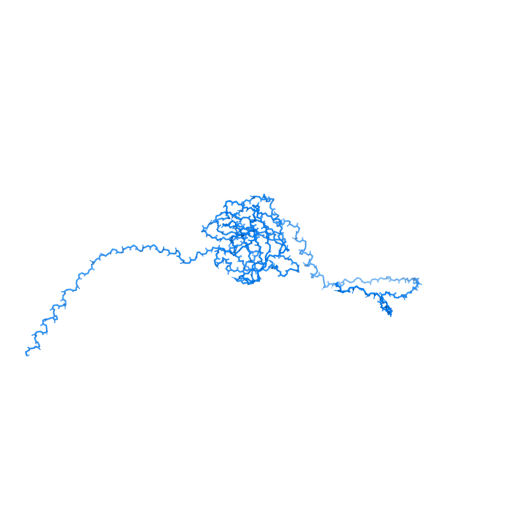1.00 96.06 142 LYS A N 1
ATOM 1124 C CA . LYS A 1 142 ? -7.666 10.834 -6.601 1.00 96.06 142 LYS A CA 1
ATOM 1125 C C . LYS A 1 142 ? -6.484 10.953 -5.652 1.00 96.06 142 LYS A C 1
ATOM 1127 O O . LYS A 1 142 ? -6.642 11.073 -4.450 1.00 96.06 142 LYS A O 1
ATOM 1132 N N . MET A 1 143 ? -5.289 10.951 -6.233 1.00 95.88 143 MET A N 1
ATOM 1133 C CA . MET A 1 143 ? -4.064 11.214 -5.492 1.00 95.88 143 MET A CA 1
ATOM 1134 C C . MET A 1 143 ? -3.975 12.701 -5.118 1.00 95.88 143 MET A C 1
ATOM 1136 O O . MET A 1 143 ? -4.041 13.569 -5.999 1.00 95.88 143 MET A O 1
ATOM 1140 N N . GLY A 1 144 ? -3.789 12.980 -3.831 1.00 96.62 144 GLY A N 1
ATOM 1141 C CA . GLY A 1 144 ? -3.544 14.310 -3.286 1.00 96.62 144 GLY A CA 1
ATOM 1142 C C . GLY A 1 144 ? -4.247 14.532 -1.951 1.00 96.62 144 GLY A C 1
ATOM 1143 O O . GLY A 1 144 ? -5.465 14.640 -1.893 1.00 96.62 144 GLY A O 1
ATOM 1144 N N . GLY A 1 145 ? -3.463 14.709 -0.889 1.00 97.31 145 GLY A N 1
ATOM 1145 C CA . GLY A 1 145 ? -3.963 14.842 0.478 1.00 97.31 145 GLY A CA 1
ATOM 1146 C C . GLY A 1 145 ? -4.171 13.502 1.188 1.00 97.31 145 GLY A C 1
ATOM 1147 O O . GLY A 1 145 ? -4.995 13.425 2.096 1.00 97.31 145 GLY A O 1
ATOM 1148 N N . ASP A 1 146 ? -3.445 12.462 0.771 1.00 98.25 146 ASP A N 1
ATOM 1149 C CA . ASP A 1 146 ? -3.640 11.084 1.232 1.00 98.25 146 ASP A CA 1
ATOM 1150 C C . ASP A 1 146 ? -2.562 10.655 2.227 1.00 98.25 146 ASP A C 1
ATOM 1152 O O . ASP A 1 146 ? -1.385 10.982 2.057 1.00 98.25 146 ASP A O 1
ATOM 1156 N N . ASP A 1 147 ? -2.969 9.845 3.198 1.00 98.44 147 ASP A N 1
ATOM 1157 C CA . ASP A 1 14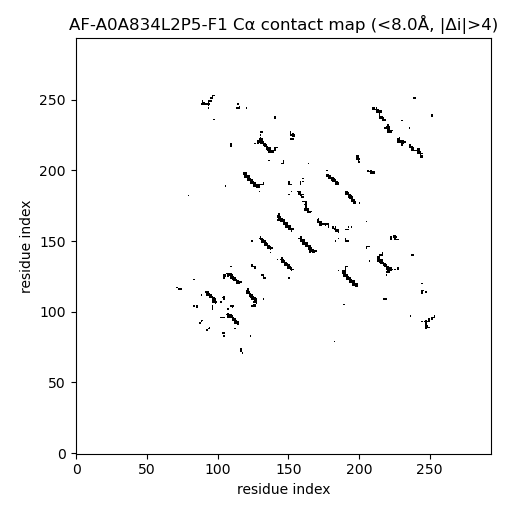7 ? -2.091 9.029 4.042 1.00 98.44 147 ASP A CA 1
ATOM 1158 C C . ASP A 1 147 ? -1.672 7.783 3.257 1.00 98.44 147 ASP A C 1
ATOM 1160 O O . ASP A 1 147 ? -2.534 7.049 2.771 1.00 98.44 147 ASP A O 1
ATOM 1164 N N . VAL A 1 148 ? -0.374 7.535 3.104 1.00 98.62 148 VAL A N 1
ATOM 1165 C CA . VAL A 1 148 ? 0.140 6.444 2.273 1.00 98.62 148 VAL A CA 1
ATOM 1166 C C . VAL A 1 148 ? 1.133 5.591 3.046 1.00 98.62 148 VAL A C 1
ATOM 1168 O O . VAL A 1 148 ? 2.149 6.075 3.539 1.00 98.62 148 VAL A O 1
ATOM 1171 N N . MET A 1 149 ? 0.901 4.282 3.049 1.00 98.69 149 MET A N 1
ATOM 1172 C CA . MET A 1 149 ? 1.863 3.294 3.535 1.00 98.69 149 MET A CA 1
ATOM 1173 C C . MET A 1 149 ? 2.449 2.542 2.344 1.00 98.69 149 MET A C 1
ATOM 1175 O O . MET A 1 149 ? 1.702 1.997 1.529 1.00 98.69 149 MET A O 1
ATOM 1179 N N . GLY A 1 150 ? 3.776 2.507 2.237 1.00 98.25 150 GLY A N 1
ATOM 1180 C CA . GLY A 1 150 ? 4.477 1.893 1.111 1.00 98.25 150 GLY A CA 1
ATOM 1181 C C . GLY A 1 150 ? 5.610 0.982 1.552 1.00 98.25 150 GLY A C 1
ATOM 1182 O O . GLY A 1 150 ? 6.298 1.267 2.522 1.00 98.25 150 GLY A O 1
ATOM 1183 N N . CYS A 1 151 ? 5.815 -0.102 0.819 1.00 98.19 151 CYS A N 1
ATOM 1184 C CA . CYS A 1 151 ? 6.925 -1.022 0.982 1.00 98.19 151 CYS A CA 1
ATOM 1185 C C . CYS A 1 151 ? 7.896 -0.818 -0.171 1.00 98.19 151 CYS A C 1
ATOM 1187 O O . CYS A 1 151 ? 7.506 -0.950 -1.330 1.00 98.19 151 CYS A O 1
ATOM 1189 N N . VAL A 1 152 ? 9.135 -0.463 0.151 1.00 98.19 152 VAL A N 1
ATOM 1190 C CA . VAL A 1 152 ? 10.150 -0.021 -0.805 1.00 98.19 152 VAL A CA 1
ATOM 1191 C C . VAL A 1 152 ? 11.345 -0.957 -0.737 1.00 98.19 152 VAL A C 1
ATOM 1193 O O . VAL A 1 152 ? 11.902 -1.178 0.339 1.00 98.19 152 VAL A O 1
ATOM 1196 N N . HIS A 1 153 ? 11.719 -1.512 -1.883 1.00 97.38 153 HIS A N 1
ATOM 1197 C CA . HIS A 1 153 ? 12.933 -2.288 -2.068 1.00 97.38 153 HIS A CA 1
ATOM 1198 C C . HIS A 1 153 ? 14.134 -1.338 -2.177 1.00 97.38 153 HIS A C 1
ATOM 1200 O O . HIS A 1 153 ? 14.169 -0.450 -3.030 1.00 97.38 153 HIS A O 1
ATOM 1206 N N . ASP A 1 154 ? 15.087 -1.480 -1.256 1.00 93.56 154 ASP A N 1
ATOM 1207 C CA . ASP A 1 154 ? 16.320 -0.698 -1.221 1.00 93.56 154 ASP A CA 1
ATOM 1208 C C . ASP A 1 154 ? 17.442 -1.353 -2.040 1.00 93.56 154 ASP A C 1
ATOM 1210 O O . ASP A 1 154 ? 17.417 -2.542 -2.354 1.00 93.56 154 ASP A O 1
ATOM 1214 N N . ASP A 1 155 ? 18.494 -0.581 -2.312 1.00 90.38 155 ASP A N 1
ATOM 1215 C CA . ASP A 1 155 ? 19.672 -1.058 -3.050 1.00 90.38 155 ASP A CA 1
ATOM 1216 C C . ASP A 1 155 ? 20.455 -2.161 -2.304 1.00 90.38 155 ASP A C 1
ATOM 1218 O O . ASP A 1 155 ? 21.342 -2.798 -2.875 1.00 90.38 155 ASP A O 1
ATOM 1222 N N . ASN A 1 156 ? 20.145 -2.403 -1.025 1.00 89.94 156 ASN A N 1
ATOM 1223 C CA . ASN A 1 156 ? 20.768 -3.446 -0.214 1.00 89.94 156 ASN A CA 1
ATOM 1224 C C . ASN A 1 156 ? 19.973 -4.764 -0.253 1.00 89.94 156 ASN A C 1
ATOM 1226 O O . ASN A 1 156 ? 20.300 -5.680 0.507 1.00 89.94 156 ASN A O 1
ATOM 1230 N N . GLY A 1 157 ? 18.934 -4.865 -1.088 1.00 89.25 157 GLY A N 1
ATOM 1231 C CA . GLY A 1 157 ? 18.107 -6.063 -1.221 1.00 89.25 157 GLY A CA 1
ATOM 1232 C C . GLY A 1 157 ? 17.058 -6.231 -0.118 1.00 89.25 157 GLY A C 1
ATOM 1233 O O . GLY A 1 157 ? 16.549 -7.332 0.084 1.00 89.25 157 GLY A O 1
ATOM 1234 N N . ARG A 1 158 ? 16.763 -5.180 0.654 1.00 94.00 158 ARG A N 1
ATOM 1235 C CA . ARG A 1 158 ? 15.789 -5.201 1.754 1.00 94.00 158 ARG A CA 1
ATOM 1236 C C . ARG A 1 158 ? 14.538 -4.442 1.365 1.00 94.00 158 ARG A C 1
ATOM 1238 O O . ARG A 1 158 ? 14.610 -3.368 0.781 1.00 94.00 158 ARG A O 1
ATOM 1245 N N . VAL A 1 159 ? 13.390 -4.947 1.791 1.00 97.06 159 VAL A N 1
ATOM 1246 C CA . VAL A 1 159 ? 12.124 -4.222 1.685 1.00 97.06 159 VAL A CA 1
ATOM 1247 C C . VAL A 1 159 ? 11.831 -3.550 3.019 1.00 97.06 159 VAL A C 1
ATOM 1249 O O . VAL A 1 159 ? 11.828 -4.209 4.058 1.00 97.06 159 VAL A O 1
ATOM 1252 N N . ARG A 1 160 ? 11.595 -2.238 2.998 1.00 96.81 160 ARG A N 1
ATOM 1253 C CA . ARG A 1 160 ? 11.231 -1.444 4.178 1.00 96.81 160 ARG A CA 1
ATOM 1254 C C . ARG A 1 160 ? 9.871 -0.813 4.038 1.00 96.81 160 ARG A C 1
ATOM 1256 O O . ARG A 1 160 ? 9.482 -0.437 2.938 1.00 96.81 160 ARG A O 1
ATOM 1263 N N . ILE A 1 161 ? 9.190 -0.632 5.162 1.00 98.12 161 ILE A N 1
ATOM 1264 C CA . ILE A 1 161 ? 7.934 0.094 5.200 1.00 98.12 161 ILE A CA 1
ATOM 1265 C C . ILE A 1 161 ? 8.259 1.569 5.433 1.00 98.12 161 ILE A C 1
ATOM 1267 O O . ILE A 1 161 ? 9.034 1.932 6.316 1.00 98.12 161 ILE A O 1
ATOM 1271 N N . HIS A 1 162 ? 7.650 2.421 4.628 1.00 97.94 162 HIS A N 1
ATOM 1272 C CA . HIS A 1 162 ? 7.746 3.866 4.692 1.00 97.94 162 HIS A CA 1
ATOM 1273 C C . HIS A 1 162 ? 6.339 4.461 4.762 1.00 97.94 162 HIS A C 1
ATOM 1275 O O . HIS A 1 162 ? 5.364 3.890 4.265 1.00 97.94 162 HIS A O 1
ATOM 1281 N N . HIS A 1 163 ? 6.253 5.631 5.383 1.00 98.12 163 HIS A N 1
ATOM 1282 C CA . HIS A 1 163 ? 5.039 6.427 5.465 1.00 98.12 163 HIS A CA 1
ATOM 1283 C C . HIS A 1 163 ? 5.210 7.666 4.589 1.00 98.12 163 HIS A C 1
ATOM 1285 O O . HIS A 1 163 ? 6.235 8.347 4.657 1.00 98.12 163 HIS A O 1
ATOM 1291 N N . PHE A 1 164 ? 4.211 7.959 3.766 1.00 98.38 164 PHE A N 1
ATOM 1292 C CA . PHE A 1 164 ? 4.186 9.113 2.884 1.00 98.38 164 PHE A CA 1
ATOM 1293 C C . PHE A 1 164 ? 2.881 9.882 3.049 1.00 98.38 164 PHE A C 1
ATOM 1295 O O . PHE A 1 164 ? 1.849 9.328 3.414 1.00 98.38 164 PHE A O 1
ATOM 1302 N N . TYR A 1 165 ? 2.936 11.164 2.712 1.00 98.31 165 TYR A N 1
ATOM 1303 C CA . TYR A 1 165 ? 1.766 12.006 2.547 1.00 98.31 165 TYR A CA 1
ATOM 1304 C C . TYR A 1 165 ? 1.752 12.582 1.134 1.00 98.31 165 TYR A C 1
ATOM 1306 O O . TYR A 1 165 ? 2.742 13.179 0.690 1.00 98.31 165 TYR A O 1
ATOM 1314 N N . ASN A 1 166 ? 0.642 12.412 0.420 1.00 98.12 166 ASN A N 1
ATOM 1315 C CA . ASN A 1 166 ? 0.525 12.922 -0.941 1.00 98.12 166 ASN A CA 1
ATOM 1316 C C . ASN A 1 166 ? 0.226 14.424 -0.939 1.00 98.12 166 ASN A C 1
ATOM 1318 O O . ASN A 1 166 ? -0.751 14.873 -0.350 1.00 98.12 166 ASN A O 1
ATOM 1322 N N . VAL A 1 167 ? 1.018 15.213 -1.666 1.00 96.38 167 VAL A N 1
ATOM 1323 C CA . VAL A 1 167 ? 0.772 16.640 -1.917 1.00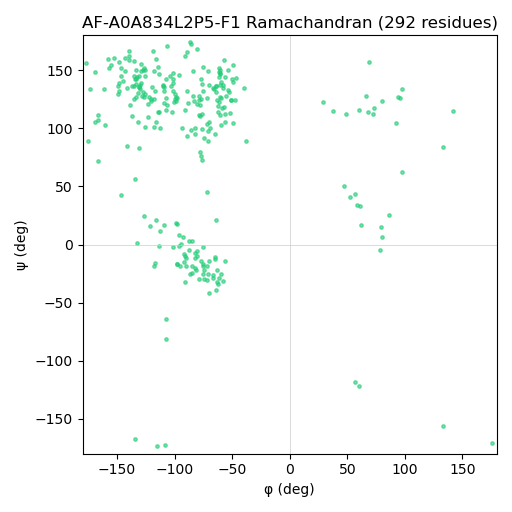 96.38 167 VAL A CA 1
ATOM 1324 C C . VAL A 1 167 ? 0.592 16.837 -3.418 1.00 96.38 167 VAL A C 1
ATOM 1326 O O . VAL A 1 167 ? 1.554 16.843 -4.188 1.00 96.38 167 VAL A O 1
ATOM 1329 N N . GLY A 1 168 ? -0.663 16.964 -3.853 1.00 94.00 168 GLY A N 1
ATOM 1330 C CA . GLY A 1 168 ? -0.999 16.872 -5.273 1.00 94.00 168 GLY A CA 1
ATOM 1331 C C . GLY A 1 168 ? -0.605 15.499 -5.825 1.00 94.00 168 GLY A C 1
ATOM 1332 O O . GLY A 1 168 ? -1.046 14.482 -5.310 1.00 94.00 168 GLY A O 1
ATOM 1333 N N . GLN A 1 169 ? 0.247 15.472 -6.849 1.00 92.12 169 GLN A N 1
ATOM 1334 C CA . GLN A 1 169 ? 0.716 14.239 -7.502 1.00 92.12 169 GLN A CA 1
ATOM 1335 C C . GLN A 1 169 ? 2.097 13.775 -7.000 1.00 92.12 169 GLN A C 1
ATOM 1337 O O . GLN A 1 169 ? 2.784 13.014 -7.677 1.00 92.12 169 GLN A O 1
ATOM 1342 N N . TRP A 1 170 ? 2.535 14.267 -5.838 1.00 94.31 170 TRP A N 1
ATOM 1343 C CA . TRP A 1 170 ? 3.839 13.952 -5.254 1.00 94.31 170 TRP A CA 1
ATOM 1344 C C . TRP A 1 170 ? 3.670 13.231 -3.926 1.00 94.31 170 TRP A C 1
ATOM 1346 O O . TRP A 1 170 ? 2.943 13.713 -3.061 1.00 94.31 170 TRP A O 1
ATOM 1356 N N . ALA A 1 171 ? 4.388 12.130 -3.736 1.00 96.56 171 ALA A N 1
ATOM 1357 C CA . ALA A 1 171 ? 4.459 11.440 -2.457 1.00 96.56 171 ALA A CA 1
ATOM 1358 C C . ALA A 1 171 ? 5.643 11.981 -1.644 1.00 96.56 171 ALA A C 1
ATOM 1360 O O . ALA A 1 171 ? 6.800 11.867 -2.051 1.00 96.56 171 ALA A O 1
ATOM 1361 N N . LYS A 1 172 ? 5.360 12.606 -0.499 1.00 97.12 172 LYS A N 1
ATOM 1362 C CA . LYS A 1 172 ? 6.382 13.132 0.410 1.00 97.12 172 LYS A CA 1
ATOM 1363 C C . LYS A 1 172 ? 6.586 12.166 1.566 1.00 97.12 172 LYS A C 1
ATOM 1365 O O . LYS A 1 172 ? 5.647 11.912 2.310 1.00 97.12 172 LYS A O 1
ATOM 1370 N N . GLU A 1 173 ? 7.810 11.692 1.761 1.00 96.81 173 GLU A N 1
ATOM 1371 C CA . GLU A 1 173 ? 8.124 10.815 2.890 1.00 96.81 173 GLU A CA 1
ATOM 1372 C C . GLU A 1 173 ? 7.974 11.546 4.233 1.00 96.81 173 GLU A C 1
ATOM 1374 O O . GLU A 1 173 ? 8.452 12.672 4.427 1.00 96.81 173 GLU A O 1
ATOM 1379 N N . ILE A 1 174 ? 7.318 10.878 5.177 1.00 96.62 174 ILE A N 1
ATOM 1380 C CA . ILE A 1 174 ? 7.104 11.327 6.544 1.00 96.62 174 ILE A CA 1
ATOM 1381 C C . ILE A 1 174 ? 7.994 10.497 7.468 1.00 96.62 174 ILE A C 1
ATOM 1383 O O . ILE A 1 174 ? 7.805 9.298 7.642 1.00 96.62 174 ILE A O 1
ATOM 1387 N N . LYS A 1 175 ? 8.955 11.161 8.124 1.00 93.12 175 LYS A N 1
ATOM 1388 C CA . LYS A 1 175 ? 9.932 10.502 9.015 1.00 93.12 175 LYS A CA 1
ATOM 1389 C C . LYS A 1 175 ? 9.286 9.730 10.164 1.00 93.12 175 LYS A C 1
ATOM 1391 O O . LYS A 1 175 ? 9.856 8.761 10.658 1.00 93.12 175 LYS A O 1
ATOM 1396 N N . ARG A 1 176 ? 8.131 10.197 10.641 1.00 93.56 176 ARG A N 1
ATOM 1397 C CA . ARG A 1 176 ? 7.369 9.515 11.681 1.00 93.56 176 ARG A CA 1
ATOM 1398 C C . ARG A 1 176 ? 6.531 8.419 11.029 1.00 93.56 176 ARG A C 1
ATOM 1400 O O . ARG A 1 176 ? 5.434 8.676 10.538 1.00 93.56 176 ARG A O 1
ATOM 1407 N N . ASN A 1 177 ? 7.069 7.208 11.036 1.00 96.19 177 ASN A N 1
ATOM 1408 C CA . ASN A 1 177 ? 6.391 6.029 10.520 1.00 96.19 177 ASN A CA 1
ATOM 1409 C C . ASN A 1 177 ? 5.544 5.376 11.635 1.00 96.19 177 ASN A C 1
ATOM 1411 O O . ASN A 1 177 ? 6.099 5.050 12.687 1.00 96.19 177 ASN A O 1
ATOM 1415 N N . PRO A 1 178 ? 4.216 5.213 11.467 1.00 96.88 178 PRO A N 1
ATOM 1416 C CA . PRO A 1 178 ? 3.372 4.537 12.451 1.00 96.88 178 PRO A CA 1
ATOM 1417 C C . PRO A 1 178 ? 3.428 3.003 12.363 1.00 96.88 178 PRO A C 1
ATOM 1419 O O . PRO A 1 178 ? 2.782 2.351 13.187 1.00 96.88 178 PRO A O 1
ATOM 1422 N N . ALA A 1 179 ? 4.120 2.437 11.366 1.00 97.44 179 ALA A N 1
ATOM 1423 C CA . ALA A 1 179 ? 4.222 0.997 11.169 1.00 97.44 179 ALA A CA 1
ATOM 1424 C C . ALA A 1 179 ? 4.864 0.291 12.374 1.00 97.44 179 ALA A C 1
ATOM 1426 O O . ALA A 1 179 ? 5.697 0.843 13.094 1.00 97.44 179 ALA A O 1
ATOM 1427 N N . ARG A 1 180 ? 4.417 -0.939 12.612 1.00 96.12 180 ARG A N 1
ATOM 1428 C CA . ARG A 1 180 ? 4.894 -1.857 13.651 1.00 96.12 180 ARG A CA 1
ATOM 1429 C C . ARG A 1 180 ? 4.957 -3.257 13.066 1.00 96.12 180 ARG A C 1
ATOM 1431 O O . ARG A 1 180 ? 4.282 -3.519 12.073 1.00 96.12 180 ARG A O 1
ATOM 1438 N N . ASP A 1 181 ? 5.693 -4.153 13.718 1.00 94.56 181 ASP A N 1
ATOM 1439 C CA . ASP A 1 181 ? 5.811 -5.563 13.319 1.00 94.56 181 ASP A CA 1
ATOM 1440 C C . ASP A 1 181 ? 6.094 -5.699 11.811 1.00 94.56 181 ASP A C 1
ATOM 1442 O O . ASP A 1 181 ? 5.365 -6.354 11.071 1.00 94.56 181 ASP A O 1
ATOM 1446 N N . GLU A 1 182 ? 7.102 -4.953 11.358 1.00 95.06 182 GLU A N 1
ATOM 1447 C CA . GLU A 1 182 ? 7.458 -4.794 9.952 1.00 95.06 182 GLU A CA 1
ATOM 1448 C C . GLU A 1 182 ? 8.209 -6.015 9.415 1.00 95.06 182 GLU A C 1
ATOM 1450 O O . GLU A 1 182 ? 9.268 -6.391 9.921 1.00 95.06 182 GLU A O 1
ATOM 1455 N N . GLU A 1 183 ? 7.692 -6.581 8.331 1.00 94.88 183 GLU A N 1
ATOM 1456 C CA . GLU A 1 183 ? 8.285 -7.680 7.580 1.00 94.88 183 GLU A CA 1
ATOM 1457 C C . GLU A 1 183 ? 8.297 -7.302 6.097 1.00 94.88 183 GLU A C 1
ATOM 1459 O O . GLU A 1 183 ? 7.303 -6.813 5.557 1.00 94.88 183 GLU A O 1
ATOM 1464 N N . GLY A 1 184 ? 9.422 -7.527 5.424 1.00 95.31 184 GLY A N 1
ATOM 1465 C CA . GLY A 1 184 ? 9.599 -7.174 4.021 1.00 95.31 184 GLY A CA 1
ATOM 1466 C C . GLY A 1 184 ? 10.539 -8.146 3.324 1.00 95.31 184 GLY A C 1
ATOM 1467 O O . GLY A 1 184 ? 11.620 -8.443 3.830 1.00 95.31 184 GLY A O 1
ATOM 1468 N N . ILE A 1 185 ? 10.126 -8.637 2.158 1.00 94.88 185 ILE A N 1
ATOM 1469 C CA . ILE A 1 185 ? 10.854 -9.625 1.362 1.00 94.88 185 ILE A CA 1
ATOM 1470 C C . ILE A 1 185 ? 10.798 -9.209 -0.107 1.00 94.88 185 ILE A C 1
ATOM 1472 O O . ILE A 1 185 ? 9.742 -8.827 -0.617 1.00 94.88 185 ILE A O 1
ATOM 1476 N N . PHE A 1 186 ? 11.940 -9.318 -0.781 1.00 95.44 186 PHE A N 1
ATOM 1477 C CA . PHE A 1 186 ? 12.033 -9.256 -2.232 1.00 95.44 186 PHE A CA 1
ATOM 1478 C C . PHE A 1 186 ? 12.486 -10.620 -2.760 1.00 95.44 186 PHE A C 1
ATOM 1480 O O . PHE A 1 186 ? 13.598 -11.063 -2.478 1.00 95.44 186 PHE A O 1
ATOM 1487 N N . GLU A 1 187 ? 11.617 -11.303 -3.500 1.00 94.06 187 GLU A N 1
ATOM 1488 C CA . GLU A 1 187 ? 11.901 -12.613 -4.092 1.00 94.06 187 GLU A CA 1
ATOM 1489 C C . GLU A 1 187 ? 11.160 -12.730 -5.427 1.00 94.06 187 GLU A C 1
ATOM 1491 O O . GLU A 1 187 ? 10.058 -12.212 -5.559 1.00 94.06 187 GLU A O 1
ATOM 1496 N N . ASN A 1 188 ? 11.743 -13.400 -6.427 1.00 92.50 188 ASN A N 1
ATOM 1497 C CA . ASN A 1 188 ? 11.103 -13.625 -7.732 1.00 92.50 188 ASN A CA 1
ATOM 1498 C C . ASN A 1 188 ? 10.568 -12.341 -8.400 1.00 92.50 188 ASN A C 1
ATOM 1500 O O . ASN A 1 188 ? 9.484 -12.354 -8.977 1.00 92.50 188 ASN A O 1
ATOM 1504 N N . ASN A 1 189 ? 11.329 -11.242 -8.321 1.00 93.88 189 ASN A N 1
ATOM 1505 C CA . ASN A 1 189 ? 10.948 -9.937 -8.876 1.00 93.88 189 ASN A CA 1
ATOM 1506 C C . ASN A 1 189 ? 9.658 -9.348 -8.271 1.00 93.88 189 ASN A C 1
ATOM 1508 O O . ASN A 1 189 ? 8.886 -8.678 -8.953 1.00 93.88 189 ASN A O 1
ATOM 1512 N N . ARG A 1 190 ? 9.413 -9.628 -6.988 1.00 95.81 190 ARG A N 1
ATOM 1513 C CA . ARG A 1 190 ? 8.193 -9.237 -6.287 1.00 95.81 190 ARG A CA 1
ATOM 1514 C C . ARG A 1 190 ? 8.503 -8.671 -4.917 1.00 95.81 190 ARG A C 1
ATOM 1516 O O . ARG A 1 190 ? 9.120 -9.332 -4.080 1.00 95.81 190 ARG A O 1
ATOM 1523 N N . VAL A 1 191 ? 8.007 -7.465 -4.669 1.00 97.62 191 VAL A N 1
ATOM 1524 C CA . VAL A 1 191 ? 8.012 -6.849 -3.342 1.00 97.62 191 VAL A CA 1
ATOM 1525 C C . VAL A 1 191 ? 6.815 -7.370 -2.559 1.00 97.62 191 VAL 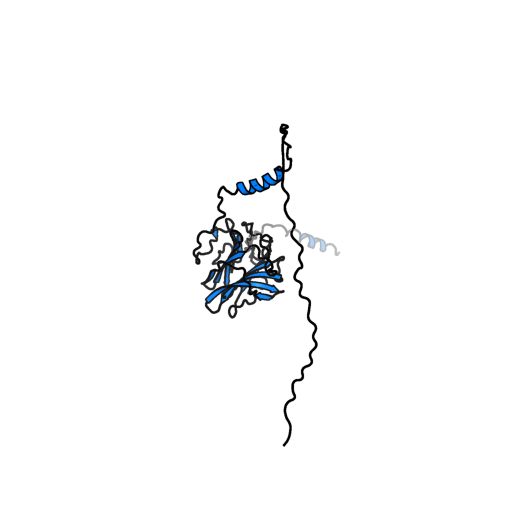A C 1
ATOM 1527 O O . VAL A 1 191 ? 5.676 -7.221 -2.996 1.00 97.62 191 VAL A O 1
ATOM 1530 N N . THR A 1 192 ? 7.071 -7.962 -1.393 1.00 97.56 192 THR A N 1
ATOM 1531 C CA . THR A 1 192 ? 6.040 -8.404 -0.446 1.00 97.56 192 THR A CA 1
ATOM 1532 C C . THR A 1 192 ? 6.349 -7.868 0.941 1.00 97.56 192 THR A C 1
ATOM 1534 O O . THR A 1 192 ? 7.501 -7.875 1.372 1.00 97.56 192 THR A O 1
ATOM 1537 N N . CYS A 1 193 ? 5.330 -7.412 1.660 1.00 97.25 193 CYS A N 1
ATOM 1538 C CA . CYS A 1 193 ? 5.497 -6.934 3.023 1.00 97.25 193 CYS A CA 1
ATOM 1539 C C . CYS A 1 193 ? 4.263 -7.177 3.888 1.00 97.25 193 CYS A C 1
ATOM 1541 O O . CYS A 1 193 ? 3.136 -7.280 3.393 1.00 97.25 193 CYS A O 1
ATOM 1543 N N . ARG A 1 194 ? 4.496 -7.215 5.197 1.00 97.31 194 ARG A N 1
ATOM 1544 C CA . ARG A 1 194 ? 3.480 -7.255 6.243 1.00 97.31 194 ARG A CA 1
ATOM 1545 C C . ARG A 1 194 ? 3.838 -6.232 7.313 1.00 97.31 194 ARG A C 1
ATOM 1547 O O . ARG A 1 194 ? 5.001 -6.080 7.664 1.00 97.31 194 ARG A O 1
ATOM 1554 N N . PHE A 1 195 ? 2.847 -5.507 7.808 1.00 97.62 195 PHE A N 1
ATOM 1555 C CA . PHE A 1 195 ? 3.030 -4.582 8.923 1.00 97.62 195 PHE A CA 1
ATOM 1556 C C . PHE A 1 195 ? 1.707 -4.319 9.627 1.00 97.62 195 PHE A C 1
ATOM 1558 O O . PHE A 1 195 ? 0.627 -4.484 9.057 1.00 97.62 195 PHE A O 1
ATOM 1565 N N . LYS A 1 196 ? 1.787 -3.848 10.867 1.00 97.62 196 LYS A N 1
ATOM 1566 C CA . LYS A 1 196 ? 0.655 -3.313 11.619 1.00 97.62 196 LYS A CA 1
ATOM 1567 C C . LYS A 1 196 ? 0.672 -1.794 11.613 1.00 97.62 196 LYS A C 1
ATOM 1569 O O . LYS A 1 196 ? 1.723 -1.172 11.732 1.00 97.62 196 LYS A O 1
ATOM 1574 N N . ARG A 1 197 ? -0.512 -1.197 11.525 1.00 97.56 197 ARG A N 1
ATOM 1575 C CA . ARG A 1 197 ? -0.736 0.245 11.634 1.00 97.56 197 ARG A CA 1
ATOM 1576 C C . ARG A 1 197 ? -1.799 0.518 12.708 1.00 97.56 197 ARG A C 1
ATOM 1578 O O . ARG A 1 197 ? -2.892 -0.043 12.599 1.00 97.56 197 ARG A O 1
AT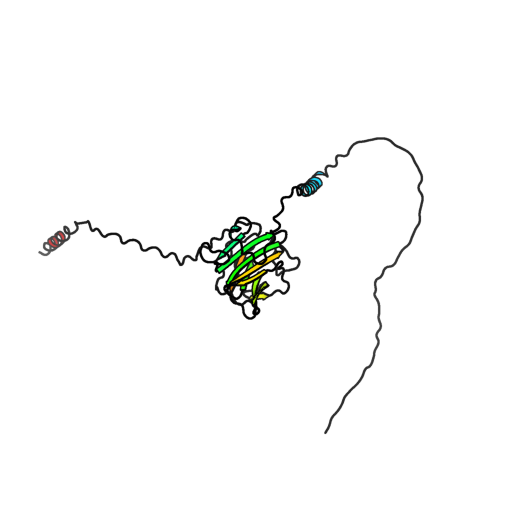OM 1585 N N . PRO A 1 198 ? -1.531 1.380 13.703 1.00 97.56 198 PRO A N 1
ATOM 1586 C CA . PRO A 1 198 ? -2.531 1.797 14.682 1.00 97.56 198 PRO A CA 1
ATOM 1587 C C . PRO A 1 198 ? -3.772 2.401 14.034 1.00 97.56 198 PRO A C 1
ATOM 1589 O O . PRO A 1 198 ? -3.669 3.133 13.051 1.00 97.56 198 PRO A O 1
ATOM 1592 N N . LEU A 1 199 ? -4.944 2.138 14.618 1.00 97.31 199 LEU A N 1
ATOM 1593 C CA . LEU A 1 199 ? -6.213 2.664 14.104 1.00 97.31 199 LEU A CA 1
ATOM 1594 C C . LEU A 1 199 ? -6.277 4.197 14.131 1.00 97.31 199 LEU A C 1
ATOM 1596 O O . LEU A 1 199 ? -6.893 4.803 13.261 1.00 97.31 199 LEU A O 1
ATOM 1600 N N . TYR A 1 200 ? -5.648 4.813 15.131 1.00 95.50 200 TYR A N 1
ATOM 1601 C CA . TYR A 1 200 ? -5.618 6.257 15.317 1.00 95.50 200 TYR A CA 1
ATOM 1602 C C . TYR A 1 200 ? -4.304 6.678 15.980 1.00 95.50 200 TYR A C 1
ATOM 1604 O O . TYR A 1 200 ? -3.854 6.053 16.944 1.00 95.50 200 TYR A O 1
ATOM 1612 N N . VAL A 1 201 ? -3.700 7.759 15.482 1.00 94.00 201 VAL A N 1
ATOM 1613 C CA . VAL A 1 201 ? -2.483 8.356 16.043 1.00 94.00 201 VAL A CA 1
ATOM 1614 C C . VAL A 1 201 ? -2.778 9.819 16.386 1.00 94.00 201 VAL A C 1
ATOM 1616 O O . VAL A 1 201 ? -2.948 10.637 15.484 1.00 94.00 201 VAL A O 1
ATOM 1619 N N . PRO A 1 202 ? -2.843 10.186 17.679 1.00 89.75 202 PRO A N 1
ATOM 1620 C CA . PRO A 1 202 ? -3.143 11.556 18.073 1.00 89.75 202 PRO A CA 1
ATOM 1621 C C . PRO A 1 202 ? -2.097 12.554 17.563 1.00 89.75 202 PRO A C 1
ATOM 1623 O O . PRO A 1 202 ? -0.892 12.284 17.620 1.00 89.75 202 PRO A O 1
ATOM 1626 N N . ARG A 1 203 ? -2.565 13.753 17.189 1.00 87.88 203 ARG A N 1
ATOM 1627 C CA . ARG A 1 203 ? -1.726 14.897 16.778 1.00 87.88 203 ARG A CA 1
ATOM 1628 C C . ARG A 1 203 ? -0.824 14.589 15.577 1.00 87.88 203 ARG A C 1
ATOM 1630 O O . ARG A 1 203 ? 0.305 15.068 15.525 1.00 87.88 203 ARG A O 1
ATOM 1637 N N . GLU A 1 204 ? -1.301 13.763 14.652 1.00 90.69 204 GLU A N 1
ATOM 1638 C CA . GLU A 1 204 ? -0.628 13.501 13.384 1.00 90.69 204 GLU A CA 1
ATOM 1639 C C . GLU A 1 204 ? -1.596 13.766 12.231 1.00 90.69 204 GLU A C 1
ATOM 1641 O O . GLU A 1 204 ? -2.473 12.958 11.951 1.00 90.69 204 GLU A O 1
ATOM 1646 N N . GLU A 1 205 ? -1.458 14.924 11.588 1.00 91.25 205 GLU A N 1
ATOM 1647 C CA . GLU A 1 205 ? -2.375 15.377 10.529 1.00 91.25 205 GLU A CA 1
ATOM 1648 C C . GLU A 1 205 ? -2.161 14.637 9.202 1.00 91.25 205 GLU A C 1
ATOM 1650 O O . GLU A 1 205 ? -3.028 14.658 8.334 1.00 91.25 205 GLU A O 1
ATOM 1655 N N . THR A 1 206 ? -1.011 13.974 9.048 1.00 95.50 206 THR A N 1
ATOM 1656 C CA . THR A 1 206 ? -0.691 13.167 7.863 1.00 95.50 206 THR A CA 1
ATOM 1657 C C . THR A 1 206 ? -1.326 11.777 7.892 1.00 95.50 206 THR A C 1
ATOM 1659 O O . THR A 1 206 ? -1.301 11.092 6.875 1.00 95.50 206 THR A O 1
ATOM 1662 N N . LEU A 1 207 ? -1.914 11.373 9.028 1.00 97.12 207 LEU A N 1
ATOM 1663 C CA . LEU A 1 207 ? -2.529 10.063 9.218 1.00 97.12 207 LEU A CA 1
ATOM 1664 C C . LEU A 1 207 ? -4.050 10.149 9.299 1.00 97.12 207 LEU A C 1
ATOM 1666 O O . LEU A 1 207 ? -4.612 10.956 10.039 1.00 97.12 207 LEU A O 1
ATOM 1670 N N . VAL A 1 208 ? -4.725 9.238 8.602 1.00 97.50 208 VAL A N 1
ATOM 1671 C CA . VAL A 1 208 ? -6.182 9.103 8.689 1.00 97.50 208 VAL A CA 1
ATOM 1672 C C . VAL A 1 208 ? -6.620 8.249 9.880 1.00 97.50 208 VAL A C 1
ATOM 1674 O O . VAL A 1 208 ? -5.947 7.283 10.249 1.00 97.50 208 VAL A O 1
ATOM 1677 N N . ASP A 1 209 ? -7.801 8.542 10.428 1.00 97.38 209 ASP A N 1
ATOM 1678 C CA . ASP A 1 209 ? -8.466 7.696 11.426 1.00 97.38 209 ASP A CA 1
ATOM 1679 C C . ASP A 1 209 ? -9.131 6.478 10.759 1.00 97.38 209 ASP A C 1
ATOM 1681 O O . ASP A 1 209 ? -10.138 6.600 10.057 1.00 97.38 209 ASP A O 1
ATOM 1685 N N . LEU A 1 210 ? -8.587 5.283 10.996 1.00 97.56 210 LEU A N 1
ATOM 1686 C CA . LEU A 1 210 ? -9.081 4.023 10.434 1.00 97.56 210 LEU A CA 1
ATOM 1687 C C . LEU A 1 210 ? -10.361 3.499 11.106 1.00 97.56 210 LEU A C 1
ATOM 1689 O O . LEU A 1 210 ? -10.894 2.476 10.670 1.00 97.56 210 LEU A O 1
ATOM 1693 N N . HIS A 1 211 ? -10.892 4.171 12.135 1.00 96.62 211 HIS A N 1
ATOM 1694 C CA . HIS A 1 211 ? -12.267 3.911 12.577 1.00 96.62 211 HIS A CA 1
ATOM 1695 C C . HIS A 1 211 ? -13.290 4.341 11.514 1.00 96.62 211 HIS A C 1
ATOM 1697 O O . HIS A 1 211 ? -14.385 3.776 11.447 1.00 96.62 211 HIS A O 1
ATOM 1703 N N . LEU A 1 212 ? -12.925 5.311 10.671 1.00 97.12 212 LEU A N 1
ATOM 1704 C CA . LEU A 1 212 ? -13.721 5.773 9.541 1.00 97.12 212 LEU A CA 1
ATOM 1705 C C . LEU A 1 212 ? -13.471 4.913 8.293 1.00 97.12 212 LEU A C 1
ATOM 1707 O O . LEU A 1 212 ? -12.618 4.026 8.265 1.00 97.12 212 LEU A O 1
ATOM 1711 N N . SER A 1 213 ? -14.265 5.152 7.250 1.00 97.00 213 SER A N 1
ATOM 1712 C CA . SER A 1 213 ? -14.113 4.467 5.964 1.00 97.00 213 SER A CA 1
ATOM 1713 C C . SER A 1 213 ? -13.398 5.367 4.964 1.00 97.00 213 SER A C 1
ATOM 1715 O O . SER A 1 213 ? -13.714 6.550 4.879 1.00 97.00 213 SER A O 1
ATOM 1717 N N . TRP A 1 214 ? -12.491 4.791 4.177 1.00 98.19 214 TRP A N 1
ATOM 1718 C CA . TRP A 1 214 ? -11.646 5.525 3.228 1.00 98.19 214 TRP A CA 1
ATOM 1719 C C . TRP A 1 214 ? -11.633 4.832 1.874 1.00 98.19 214 TRP A C 1
ATOM 1721 O O . TRP A 1 214 ? -11.771 3.608 1.802 1.00 98.19 214 TRP A O 1
ATOM 1731 N N . TYR A 1 215 ? -11.459 5.584 0.792 1.00 98.31 215 TYR A N 1
ATOM 1732 C CA . TYR A 1 215 ? -11.063 4.972 -0.469 1.00 98.31 215 TYR A CA 1
ATOM 1733 C C . TYR A 1 215 ? -9.625 4.488 -0.355 1.00 98.31 215 TYR A C 1
ATOM 1735 O O . TYR A 1 215 ? -8.771 5.169 0.208 1.00 98.31 215 TYR A O 1
ATOM 1743 N N . TYR A 1 216 ? -9.379 3.292 -0.873 1.00 98.25 216 TYR A N 1
ATOM 1744 C CA . TYR A 1 216 ? -8.040 2.739 -0.972 1.00 98.25 216 TYR A CA 1
ATOM 1745 C C . TYR A 1 216 ? -7.549 2.967 -2.399 1.00 98.25 216 TYR A C 1
ATOM 1747 O O . TYR A 1 216 ? -8.219 2.562 -3.357 1.00 98.25 216 TYR A O 1
ATOM 1755 N N . LEU A 1 217 ? -6.408 3.637 -2.521 1.00 98.06 217 LEU A N 1
ATOM 1756 C CA . LEU A 1 217 ? -5.682 3.862 -3.765 1.00 98.06 217 LEU A CA 1
ATOM 1757 C C . LEU A 1 217 ? -4.545 2.841 -3.832 1.00 98.06 217 LEU A C 1
ATOM 1759 O O . LEU A 1 217 ? -3.755 2.743 -2.892 1.00 98.06 217 LEU A O 1
ATOM 1763 N N . PHE A 1 218 ? -4.470 2.070 -4.911 1.00 97.62 218 PHE A N 1
ATOM 1764 C CA . PHE A 1 218 ? -3.517 0.972 -5.051 1.00 97.62 218 PHE A CA 1
ATOM 1765 C C . PHE A 1 218 ? -2.455 1.359 -6.068 1.00 97.62 218 PHE A C 1
ATOM 1767 O O . PHE A 1 218 ? -2.792 1.658 -7.210 1.00 97.62 218 PHE A O 1
ATOM 1774 N N . ALA A 1 219 ? -1.184 1.359 -5.673 1.00 97.50 219 ALA A N 1
ATOM 1775 C CA . ALA A 1 219 ? -0.103 1.761 -6.564 1.00 97.50 219 ALA A CA 1
ATOM 1776 C C . ALA A 1 219 ? 1.154 0.923 -6.339 1.00 97.50 219 ALA A C 1
ATOM 1778 O O . ALA A 1 219 ? 1.423 0.457 -5.233 1.00 97.50 219 ALA A O 1
ATOM 1779 N N . TRP A 1 220 ? 1.915 0.733 -7.408 1.00 97.75 220 TRP A N 1
ATOM 1780 C CA . TRP A 1 220 ? 3.220 0.089 -7.402 1.00 97.75 220 TRP A CA 1
ATOM 1781 C C . TRP A 1 220 ? 4.044 0.631 -8.568 1.00 97.75 220 TRP A C 1
ATOM 1783 O O . TRP A 1 220 ? 3.496 1.204 -9.516 1.00 97.75 220 TRP A O 1
ATOM 1793 N N . GLY A 1 221 ? 5.358 0.478 -8.491 1.00 96.81 221 GLY A N 1
ATOM 1794 C CA . GLY A 1 221 ? 6.251 0.909 -9.559 1.00 96.81 221 GLY A CA 1
ATOM 1795 C C . GLY A 1 221 ? 7.721 0.727 -9.211 1.00 96.81 221 GLY A C 1
ATOM 1796 O O . GLY A 1 221 ? 8.028 0.116 -8.184 1.00 96.81 221 GLY A O 1
ATOM 1797 N N . PRO A 1 222 ? 8.633 1.261 -10.036 1.00 95.56 222 PRO A N 1
ATOM 1798 C CA . PRO A 1 222 ? 10.065 1.142 -9.834 1.00 95.56 222 PRO A CA 1
ATOM 1799 C C . PRO A 1 222 ? 10.548 2.070 -8.719 1.00 95.56 222 PRO A C 1
ATOM 1801 O O . PRO A 1 222 ? 9.978 3.139 -8.459 1.00 95.56 222 PRO A O 1
ATOM 1804 N N . ALA A 1 223 ? 11.639 1.679 -8.070 1.00 94.81 223 ALA A N 1
ATOM 1805 C CA . ALA A 1 223 ? 12.351 2.496 -7.099 1.00 94.81 223 ALA A CA 1
ATOM 1806 C C . ALA A 1 223 ? 13.734 2.851 -7.650 1.00 94.81 223 ALA A C 1
ATOM 1808 O O . ALA A 1 22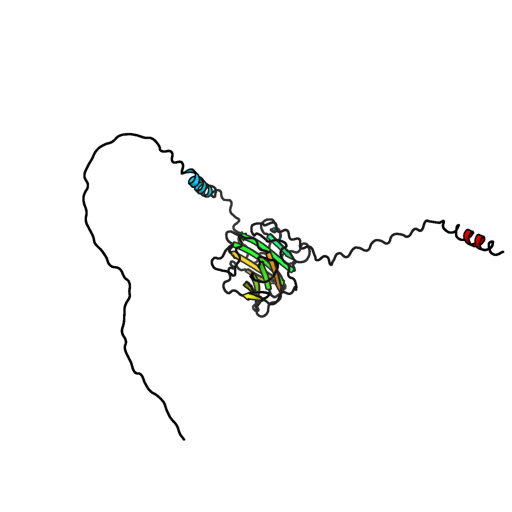3 ? 14.350 2.075 -8.377 1.00 94.81 223 ALA A O 1
ATOM 1809 N N . ILE A 1 224 ? 14.226 4.035 -7.299 1.00 92.69 224 ILE A N 1
ATOM 1810 C CA . ILE A 1 224 ? 15.594 4.457 -7.605 1.00 92.69 224 ILE A CA 1
ATOM 1811 C C . ILE A 1 224 ? 16.245 4.816 -6.280 1.00 92.69 224 ILE A C 1
ATOM 1813 O O . ILE A 1 224 ? 15.755 5.698 -5.578 1.00 92.69 224 ILE A O 1
ATOM 1817 N N . GLN A 1 225 ? 17.344 4.144 -5.938 1.00 90.25 225 GLN A N 1
ATOM 1818 C CA . GLN A 1 225 ? 18.105 4.411 -4.713 1.00 90.25 225 GLN A CA 1
ATOM 1819 C C . GLN A 1 225 ? 17.252 4.307 -3.440 1.00 90.25 225 GLN A C 1
ATOM 1821 O O . GLN A 1 225 ? 17.285 5.183 -2.573 1.00 90.25 225 GLN A O 1
ATOM 1826 N N . GLY A 1 226 ? 16.407 3.274 -3.366 1.00 88.75 226 GLY A N 1
ATOM 1827 C CA . GLY A 1 226 ? 15.451 3.088 -2.269 1.00 88.75 226 GLY A CA 1
ATOM 1828 C C . GLY A 1 226 ? 14.403 4.201 -2.129 1.00 88.75 226 GLY A C 1
ATOM 1829 O O . GLY A 1 226 ? 13.783 4.318 -1.077 1.00 88.75 226 GLY A O 1
ATOM 1830 N N . SER A 1 227 ? 14.207 5.028 -3.161 1.00 92.56 227 SER A N 1
ATOM 1831 C CA . SER A 1 227 ? 13.170 6.062 -3.208 1.00 92.56 227 SER A CA 1
ATOM 1832 C C . SER A 1 227 ? 12.084 5.687 -4.209 1.00 92.56 227 SER A C 1
ATOM 1834 O O . SER A 1 227 ? 12.376 5.245 -5.324 1.00 92.56 227 SER A O 1
ATOM 1836 N N . ILE A 1 228 ? 10.825 5.896 -3.825 1.00 95.06 228 ILE A N 1
ATOM 1837 C CA . ILE A 1 228 ? 9.685 5.663 -4.713 1.00 95.06 228 ILE A CA 1
ATOM 1838 C C . ILE A 1 228 ? 9.731 6.619 -5.906 1.00 95.06 228 ILE A C 1
ATOM 1840 O O . ILE A 1 228 ? 9.998 7.814 -5.763 1.00 95.06 228 ILE A O 1
ATOM 1844 N N . THR A 1 229 ? 9.460 6.088 -7.093 1.00 95.12 229 THR A N 1
ATOM 1845 C CA . THR A 1 229 ? 9.264 6.896 -8.300 1.00 95.12 229 THR A CA 1
ATOM 1846 C C . THR A 1 229 ? 7.792 6.892 -8.707 1.00 95.12 229 THR A C 1
ATOM 1848 O O . THR A 1 229 ? 6.931 6.431 -7.958 1.00 95.12 229 THR A O 1
ATOM 1851 N N . ARG A 1 230 ? 7.470 7.448 -9.878 1.00 95.44 230 ARG A N 1
ATOM 1852 C CA . ARG A 1 230 ? 6.107 7.397 -10.410 1.00 95.44 230 ARG A CA 1
ATOM 1853 C C . ARG A 1 230 ? 5.694 5.932 -10.614 1.00 95.44 230 ARG A C 1
ATOM 1855 O O . ARG A 1 230 ? 6.485 5.136 -11.103 1.00 95.44 230 ARG A O 1
ATOM 1862 N N . HIS A 1 231 ? 4.460 5.598 -10.244 1.00 92.69 231 HIS A N 1
ATOM 1863 C CA . HIS A 1 231 ? 3.885 4.273 -10.489 1.00 92.69 231 HIS A CA 1
ATOM 1864 C C . HIS A 1 231 ? 3.814 3.956 -11.994 1.00 92.69 231 HIS A C 1
ATOM 1866 O O . HIS A 1 231 ? 3.643 4.866 -12.810 1.00 92.69 231 HIS A O 1
ATOM 1872 N N . ASP A 1 232 ? 3.879 2.673 -12.356 1.00 82.31 232 ASP A N 1
ATOM 1873 C CA . ASP A 1 232 ? 3.970 2.235 -13.763 1.00 82.31 232 ASP A CA 1
ATOM 1874 C C . ASP A 1 232 ? 2.679 2.442 -14.567 1.00 82.31 232 ASP A C 1
ATOM 1876 O O . ASP A 1 232 ? 2.705 2.581 -15.790 1.00 82.31 232 ASP A O 1
ATOM 1880 N N . ILE A 1 233 ? 1.529 2.474 -13.890 1.00 87.19 233 ILE A N 1
ATOM 1881 C CA . ILE A 1 233 ? 0.211 2.563 -14.527 1.00 87.19 233 ILE A CA 1
ATOM 1882 C C . ILE A 1 233 ? -0.287 4.004 -14.496 1.00 87.19 233 ILE A C 1
ATOM 1884 O O . ILE A 1 233 ? -0.401 4.584 -13.426 1.00 87.19 233 ILE A O 1
ATOM 1888 N N . ASP A 1 234 ? -0.671 4.581 -15.637 1.00 85.44 234 ASP A N 1
ATOM 1889 C CA . ASP A 1 234 ? -1.147 5.975 -15.695 1.00 85.44 234 ASP A CA 1
ATOM 1890 C C . ASP A 1 234 ? -2.410 6.242 -14.858 1.00 85.44 234 ASP A C 1
ATOM 1892 O O . ASP A 1 234 ? -2.630 7.359 -14.393 1.00 85.44 234 ASP A O 1
ATOM 1896 N N . SER A 1 235 ? -3.257 5.233 -14.665 1.00 87.94 235 SER A N 1
ATOM 1897 C CA . SER A 1 235 ? -4.458 5.297 -13.827 1.00 87.94 235 SER A CA 1
ATOM 1898 C C . SER A 1 235 ? -4.501 4.096 -12.883 1.00 87.94 235 SER A C 1
ATOM 1900 O O . SER A 1 235 ? -5.137 3.092 -13.214 1.00 87.94 235 SER A O 1
ATOM 1902 N N . PRO A 1 236 ? -3.796 4.163 -11.738 1.00 91.69 236 PRO A N 1
ATOM 1903 C CA . PRO A 1 236 ? -3.744 3.056 -10.798 1.00 91.69 236 PRO A CA 1
ATOM 1904 C C . PRO A 1 236 ? -5.137 2.690 -10.266 1.00 91.69 236 PRO A C 1
ATOM 1906 O O . PRO A 1 236 ? -6.012 3.561 -10.170 1.00 91.69 236 PRO A O 1
ATOM 1909 N N . PRO A 1 237 ? -5.371 1.417 -9.912 1.00 95.19 237 PRO A N 1
ATOM 1910 C CA . PRO A 1 237 ? -6.664 0.973 -9.415 1.00 95.19 237 PRO A CA 1
ATOM 1911 C C . PRO A 1 237 ? -7.063 1.679 -8.114 1.00 95.19 237 PRO A C 1
ATOM 1913 O O . PRO A 1 237 ? -6.238 1.986 -7.254 1.00 95.19 237 PRO A O 1
ATOM 1916 N N . VAL A 1 238 ? -8.369 1.870 -7.935 1.00 96.38 238 VAL A N 1
ATOM 1917 C CA . VAL A 1 238 ? -8.958 2.465 -6.732 1.00 96.38 238 VAL A CA 1
ATOM 1918 C C . VAL A 1 238 ? -10.161 1.640 -6.306 1.00 96.38 238 VAL A C 1
ATOM 1920 O O . VAL A 1 238 ? -10.901 1.124 -7.142 1.00 96.38 238 VAL A O 1
ATOM 1923 N N . SER A 1 239 ? -10.389 1.522 -5.000 1.00 95.69 239 SER A N 1
ATOM 1924 C CA . SER A 1 239 ? -11.590 0.866 -4.479 1.00 95.69 239 SER A CA 1
ATOM 1925 C C . SER A 1 239 ? -12.879 1.533 -4.991 1.00 95.69 239 SER A C 1
ATOM 1927 O O . SER A 1 239 ? -13.016 2.759 -4.988 1.00 95.69 239 SER A O 1
ATOM 1929 N N . ASP A 1 240 ? -13.873 0.731 -5.379 1.00 92.62 240 ASP A N 1
ATOM 1930 C CA . ASP A 1 240 ? -15.147 1.254 -5.896 1.00 92.62 240 ASP A CA 1
ATOM 1931 C C . ASP A 1 240 ? -15.931 2.068 -4.864 1.00 92.62 240 ASP A C 1
ATOM 1933 O O . ASP A 1 240 ? -16.644 3.014 -5.214 1.00 92.62 240 ASP A O 1
ATOM 1937 N N . ARG A 1 241 ? -15.791 1.691 -3.594 1.00 94.50 241 ARG A N 1
ATOM 1938 C CA . ARG A 1 241 ? -16.457 2.271 -2.429 1.00 94.50 241 ARG A CA 1
ATOM 1939 C C . ARG A 1 241 ? -15.445 2.451 -1.308 1.00 94.50 241 ARG A C 1
ATOM 1941 O O . ARG A 1 241 ? -14.469 1.709 -1.252 1.00 94.50 241 ARG A O 1
ATOM 1948 N N . MET A 1 242 ? -15.751 3.348 -0.378 1.00 95.94 242 MET A N 1
ATOM 1949 C CA . MET A 1 242 ? -14.986 3.458 0.857 1.00 95.94 242 MET A CA 1
ATOM 1950 C C . MET A 1 242 ? -14.992 2.121 1.609 1.00 95.94 242 MET A C 1
ATOM 1952 O O . MET A 1 242 ? -16.030 1.460 1.747 1.00 95.94 242 MET A O 1
ATOM 1956 N N . ILE A 1 243 ? -13.817 1.725 2.076 1.00 95.38 243 ILE A N 1
ATOM 1957 C CA . ILE A 1 243 ? -13.569 0.485 2.794 1.00 95.38 243 ILE A CA 1
ATOM 1958 C C . ILE A 1 243 ? -13.515 0.795 4.286 1.00 95.38 243 ILE A C 1
ATOM 1960 O O . ILE A 1 243 ? -12.792 1.687 4.725 1.00 95.38 243 ILE A O 1
ATOM 1964 N N . SER A 1 244 ? -14.280 0.026 5.060 1.00 95.38 244 SER A N 1
ATOM 1965 C CA . SER A 1 244 ? -14.182 -0.014 6.516 1.00 95.38 244 SER A CA 1
ATOM 1966 C C . SER A 1 244 ? -13.403 -1.255 6.927 1.00 95.38 244 SER A C 1
ATOM 1968 O O . SER A 1 244 ? -13.743 -2.362 6.503 1.00 95.38 244 SER A O 1
ATOM 1970 N N . ILE A 1 245 ? -12.425 -1.092 7.817 1.00 93.44 245 ILE A N 1
ATOM 1971 C CA . ILE A 1 245 ? -11.623 -2.204 8.354 1.00 93.44 245 ILE A CA 1
ATOM 1972 C C . ILE A 1 245 ? -12.447 -3.192 9.196 1.00 93.44 245 ILE A C 1
ATOM 1974 O O . ILE A 1 245 ? -12.000 -4.305 9.461 1.00 93.44 245 ILE A O 1
ATOM 1978 N N . TYR A 1 246 ? -13.681 -2.825 9.561 1.00 91.19 246 TYR A N 1
ATOM 1979 C CA . TYR A 1 246 ? -14.643 -3.697 10.242 1.00 91.19 246 TYR A CA 1
ATOM 1980 C C . TYR A 1 246 ? -15.416 -4.616 9.284 1.00 91.19 246 TYR A C 1
ATOM 1982 O O . TYR A 1 246 ? -16.153 -5.495 9.731 1.00 91.19 246 TYR A O 1
ATOM 1990 N N . LYS A 1 247 ? -15.271 -4.443 7.963 1.00 86.12 247 LYS A N 1
ATOM 1991 C CA . LYS A 1 247 ? -15.990 -5.228 6.957 1.00 86.12 247 LYS A CA 1
ATOM 1992 C C . LYS A 1 247 ? -15.040 -6.127 6.168 1.00 86.12 247 LYS A C 1
ATOM 1994 O O . LYS A 1 247 ? -14.446 -5.722 5.182 1.00 86.12 247 LYS A O 1
ATOM 1999 N N . VAL A 1 248 ? -15.005 -7.400 6.550 1.00 71.50 248 VAL A N 1
ATOM 2000 C CA . VAL A 1 248 ? -14.128 -8.428 5.958 1.00 71.50 248 VAL A CA 1
ATOM 2001 C C . VAL A 1 248 ? -14.596 -8.892 4.566 1.00 71.50 248 VAL A C 1
ATOM 2003 O O . VAL A 1 248 ? -13.811 -9.370 3.749 1.00 71.50 248 VAL A O 1
ATOM 2006 N N . ARG A 1 249 ? -15.885 -8.711 4.239 1.00 60.72 249 ARG A N 1
ATOM 2007 C CA . ARG A 1 249 ? -16.432 -9.007 2.904 1.00 60.72 249 ARG A CA 1
ATOM 2008 C C . ARG A 1 249 ? -16.074 -7.894 1.916 1.00 60.72 249 ARG A C 1
ATOM 2010 O O . ARG A 1 249 ? -16.906 -7.037 1.608 1.00 60.72 249 ARG A O 1
ATOM 2017 N N . GLY A 1 250 ? -14.842 -7.931 1.416 1.00 47.97 250 GLY A N 1
ATOM 2018 C CA . GLY A 1 250 ? -14.424 -7.181 0.236 1.00 47.97 250 GLY A CA 1
ATOM 2019 C C . GLY A 1 250 ? -15.084 -7.772 -1.008 1.00 47.97 250 GLY A C 1
ATOM 2020 O O . GLY A 1 250 ? -14.720 -8.853 -1.454 1.00 47.97 250 GLY A O 1
ATOM 2021 N N . HIS A 1 251 ? -16.088 -7.094 -1.561 1.00 43.75 251 HIS A N 1
ATOM 2022 C CA . HIS A 1 251 ? -16.433 -7.285 -2.967 1.00 43.75 251 HIS A CA 1
ATOM 2023 C C . HIS A 1 251 ? -15.479 -6.410 -3.774 1.00 43.75 251 HIS A C 1
ATOM 2025 O O . HIS A 1 251 ? -15.692 -5.205 -3.865 1.00 43.75 251 HIS A O 1
ATOM 2031 N N . LEU A 1 252 ? -14.440 -7.019 -4.337 1.00 45.94 252 LEU A N 1
ATOM 2032 C CA . LEU A 1 252 ? -13.806 -6.501 -5.540 1.00 45.94 252 LEU A CA 1
ATOM 2033 C C . LEU A 1 252 ? -13.425 -7.693 -6.423 1.00 45.94 252 LEU A C 1
ATOM 2035 O O . LEU A 1 252 ? -12.315 -8.214 -6.375 1.00 45.94 252 LEU A O 1
ATOM 2039 N N . HIS A 1 253 ? -14.391 -8.151 -7.218 1.00 40.72 253 HIS A N 1
ATOM 2040 C CA . HIS A 1 253 ? -14.046 -8.658 -8.536 1.00 40.72 253 HIS A CA 1
ATOM 2041 C C . HIS A 1 253 ? -13.691 -7.410 -9.338 1.00 40.72 253 HIS A C 1
ATOM 2043 O O . HIS A 1 253 ? -14.592 -6.650 -9.689 1.00 40.72 253 HIS A O 1
ATOM 2049 N N . ALA A 1 254 ? -12.403 -7.151 -9.560 1.00 41.69 254 ALA A N 1
ATOM 2050 C CA . ALA A 1 254 ? -12.010 -6.196 -10.582 1.00 41.69 254 ALA A CA 1
ATOM 2051 C C . ALA A 1 254 ? -12.573 -6.729 -11.908 1.00 41.69 254 ALA A C 1
ATOM 2053 O O . ALA A 1 254 ? -12.096 -7.724 -12.454 1.00 41.69 254 ALA A O 1
ATOM 2054 N N . LEU A 1 255 ? -13.676 -6.135 -12.366 1.00 37.72 255 LEU A N 1
ATOM 2055 C CA . LEU A 1 255 ? -14.120 -6.296 -13.737 1.00 37.72 255 LEU A CA 1
ATOM 2056 C C . LEU A 1 255 ? -13.001 -5.723 -14.599 1.00 37.72 255 LEU A C 1
ATOM 2058 O O . LEU A 1 255 ? -12.607 -4.569 -14.429 1.00 37.72 255 LEU A O 1
ATOM 2062 N N . HIS A 1 256 ? -12.479 -6.555 -15.494 1.00 40.00 256 HIS A N 1
ATOM 2063 C CA . HIS A 1 256 ? -11.631 -6.101 -16.580 1.00 40.00 256 HIS A CA 1
ATOM 2064 C C . HIS A 1 256 ? -12.276 -4.882 -17.254 1.00 40.00 256 HIS A C 1
ATOM 2066 O O . HIS A 1 256 ? -13.498 -4.826 -17.430 1.00 40.00 256 HIS A O 1
ATOM 2072 N N . SER A 1 257 ? -11.435 -3.931 -17.668 1.00 36.81 257 SER A N 1
ATOM 2073 C CA . SER A 1 257 ? -11.768 -2.984 -18.731 1.00 36.81 257 SER A CA 1
ATOM 2074 C C . SER A 1 257 ? -12.524 -3.721 -19.845 1.00 36.81 257 SER A C 1
ATOM 2076 O O . SER A 1 257 ? -12.125 -4.813 -20.251 1.00 36.81 257 SER A O 1
ATOM 2078 N N . LEU A 1 258 ? -13.617 -3.139 -20.341 1.00 41.47 258 LEU A N 1
ATOM 2079 C CA . LEU A 1 258 ? -14.493 -3.686 -21.392 1.00 41.47 258 LEU A CA 1
ATOM 2080 C C . LEU A 1 258 ? -13.806 -3.856 -22.771 1.00 41.47 258 LEU A C 1
ATOM 2082 O O . LEU A 1 258 ? -14.483 -3.922 -23.793 1.00 41.47 258 LEU A O 1
ATOM 2086 N N . SER A 1 259 ? -12.478 -3.929 -22.829 1.00 40.78 259 SER A N 1
ATOM 2087 C CA . SER A 1 259 ? -11.690 -4.013 -24.059 1.00 40.78 259 SER A CA 1
ATOM 2088 C C . SER A 1 259 ? -11.419 -5.439 -24.564 1.00 40.78 259 SER A C 1
ATOM 2090 O O . SER A 1 259 ? -11.049 -5.565 -25.724 1.00 40.78 259 SER A O 1
ATOM 2092 N N . ASP A 1 260 ? -11.684 -6.497 -23.783 1.00 39.88 260 ASP A N 1
ATOM 2093 C CA . ASP A 1 260 ? -11.362 -7.892 -24.174 1.00 39.88 260 ASP A CA 1
ATOM 2094 C C . ASP A 1 260 ? -12.577 -8.825 -24.353 1.00 39.88 260 ASP A C 1
ATOM 2096 O O . ASP A 1 260 ? -12.450 -10.052 -24.352 1.00 39.88 260 ASP A O 1
ATOM 2100 N N . LEU A 1 261 ? -13.777 -8.281 -24.580 1.00 39.56 261 LEU A N 1
ATOM 2101 C CA . LEU A 1 261 ? -14.884 -9.069 -25.138 1.00 39.56 261 LEU A CA 1
ATOM 2102 C C . LEU A 1 261 ? -14.654 -9.271 -26.645 1.00 39.56 261 LEU A C 1
ATOM 2104 O O . LEU A 1 261 ? -15.342 -8.691 -27.485 1.00 39.56 261 LEU A O 1
ATOM 2108 N N . GLN A 1 262 ? -13.691 -10.125 -26.997 1.00 43.72 262 GLN A N 1
ATOM 2109 C CA . GLN A 1 262 ? -13.640 -10.718 -28.329 1.00 43.72 262 GLN A CA 1
ATOM 2110 C C . GLN A 1 262 ? -14.883 -11.611 -28.466 1.00 43.72 262 GLN A C 1
ATOM 2112 O O . GLN A 1 262 ? -14.913 -12.751 -28.000 1.00 43.72 262 GLN A O 1
ATOM 2117 N N . LEU A 1 263 ? -15.948 -11.065 -29.057 1.00 42.88 263 LEU A N 1
ATOM 2118 C CA . LEU A 1 263 ? -17.130 -11.833 -29.439 1.00 42.88 263 LEU A CA 1
ATOM 2119 C C . LEU A 1 263 ? -16.680 -13.038 -30.286 1.00 42.88 263 LEU A C 1
ATOM 2121 O O . LEU A 1 263 ? -15.917 -12.848 -31.240 1.00 42.88 263 LEU A O 1
ATOM 2125 N N . PRO A 1 264 ? -17.137 -14.269 -29.991 1.00 48.25 264 PRO A N 1
ATOM 2126 C CA . PRO A 1 264 ? -16.902 -15.381 -30.898 1.00 48.25 264 PRO A CA 1
ATOM 2127 C C . PRO A 1 264 ? -17.541 -15.051 -32.257 1.00 48.25 264 PRO A C 1
ATOM 2129 O O . PRO A 1 264 ? -18.642 -14.488 -32.292 1.00 48.25 264 PRO A O 1
ATOM 2132 N N . PRO A 1 265 ? -16.890 -15.376 -33.389 1.00 51.03 265 PRO A N 1
ATOM 2133 C CA . PRO A 1 265 ? -17.491 -15.154 -34.693 1.00 51.03 265 PRO A CA 1
ATOM 2134 C C . PRO A 1 265 ? -18.797 -15.948 -34.786 1.00 51.03 265 PRO A C 1
ATOM 2136 O O . PRO A 1 265 ? -18.831 -17.155 -34.538 1.00 51.03 265 PRO A O 1
ATOM 2139 N N . LEU A 1 266 ? -19.882 -15.252 -35.131 1.00 45.50 266 LEU A N 1
ATOM 2140 C CA . LEU A 1 266 ? -21.176 -15.865 -35.416 1.00 45.50 266 LEU A CA 1
ATOM 2141 C C . LEU A 1 266 ? -20.996 -16.961 -36.482 1.00 45.50 266 LEU A C 1
ATOM 2143 O O . LEU A 1 266 ? -20.355 -16.704 -37.507 1.00 45.50 266 LEU A O 1
ATOM 2147 N N . PRO A 1 267 ? -21.562 -18.166 -36.295 1.00 45.81 267 PRO A N 1
ATOM 2148 C CA . PRO A 1 267 ? -21.482 -19.203 -37.308 1.00 45.81 267 PRO A CA 1
ATOM 2149 C C . PRO A 1 267 ? -22.227 -18.741 -38.565 1.00 45.81 267 PRO A C 1
ATOM 2151 O O . PRO A 1 267 ? -23.362 -18.265 -38.501 1.00 45.81 267 PRO A O 1
ATOM 2154 N N . ALA A 1 268 ? -21.569 -18.876 -39.717 1.00 49.06 268 ALA A N 1
ATOM 2155 C CA . ALA A 1 268 ? -22.132 -18.538 -41.014 1.00 49.06 268 ALA A CA 1
ATOM 2156 C C . ALA A 1 268 ? -23.445 -19.306 -41.238 1.00 49.06 268 ALA A C 1
ATOM 2158 O O . ALA A 1 268 ? -23.458 -20.528 -41.390 1.00 49.06 268 ALA A O 1
ATOM 2159 N N . ALA A 1 269 ? -24.562 -18.581 -41.262 1.00 45.47 269 ALA A N 1
ATOM 2160 C CA . ALA A 1 269 ? -25.858 -19.147 -41.589 1.00 45.47 269 ALA A CA 1
ATOM 2161 C C . ALA A 1 269 ? -25.850 -19.674 -43.034 1.00 45.47 269 ALA A C 1
ATOM 2163 O O . ALA A 1 269 ? -25.574 -18.947 -43.992 1.00 45.47 269 ALA A O 1
ATOM 2164 N N . HIS A 1 270 ? -26.182 -20.957 -43.179 1.00 43.66 270 HIS A N 1
ATOM 2165 C CA . HIS A 1 270 ? -26.420 -21.630 -44.449 1.00 43.66 270 HIS A CA 1
ATOM 2166 C C . HIS A 1 270 ? -27.433 -20.851 -45.304 1.00 43.66 270 HIS A C 1
ATOM 2168 O O . HIS A 1 270 ? -28.628 -20.808 -45.012 1.00 43.66 270 HIS A O 1
ATOM 2174 N N . ARG A 1 271 ? -26.968 -20.298 -46.427 1.00 42.22 271 ARG A N 1
ATOM 2175 C CA . ARG A 1 271 ? -27.828 -19.803 -47.506 1.00 42.22 271 ARG A CA 1
ATOM 2176 C C . ARG A 1 271 ? -28.466 -21.007 -48.214 1.00 42.22 271 ARG A C 1
ATOM 2178 O O . ARG A 1 271 ? -27.912 -21.535 -49.172 1.00 42.22 271 ARG A O 1
ATOM 2185 N N . ARG A 1 272 ? -29.633 -21.461 -47.749 1.00 43.06 272 ARG A N 1
ATOM 2186 C CA . ARG A 1 272 ? -30.553 -22.265 -48.571 1.00 43.06 272 ARG A CA 1
ATOM 2187 C C . ARG A 1 272 ? -31.560 -21.320 -49.213 1.00 43.06 272 ARG A C 1
ATOM 2189 O O . ARG A 1 272 ? -32.511 -20.872 -48.585 1.00 43.06 272 ARG A O 1
ATOM 2196 N N . SER A 1 273 ? -31.313 -20.995 -50.476 1.00 40.75 273 SER A N 1
ATOM 2197 C CA . SER A 1 273 ? -32.247 -20.298 -51.351 1.00 40.75 273 SER A CA 1
ATOM 2198 C C . SER A 1 273 ? -33.427 -21.214 -51.690 1.00 40.75 273 SER A C 1
ATOM 2200 O O . SER A 1 273 ? -33.329 -22.057 -52.578 1.00 40.75 273 SER A O 1
ATOM 2202 N N . HIS A 1 274 ? -34.554 -21.026 -51.012 1.00 38.12 274 HIS A N 1
ATOM 2203 C CA . HIS A 1 274 ? -35.868 -21.379 -51.538 1.00 38.12 274 HIS A CA 1
ATOM 2204 C C . HIS A 1 274 ? -36.666 -20.089 -51.668 1.00 38.12 274 HIS A C 1
ATOM 2206 O O . HIS A 1 274 ? -37.090 -19.547 -50.659 1.00 38.12 274 HIS A O 1
ATOM 2212 N N . LEU A 1 275 ? -36.836 -19.596 -52.897 1.00 38.97 275 LEU A N 1
ATOM 2213 C CA . LEU A 1 275 ? -38.069 -18.961 -53.375 1.00 38.97 275 LEU A CA 1
ATOM 2214 C C . LEU A 1 275 ? -37.917 -18.640 -54.867 1.00 38.97 275 LEU A C 1
ATOM 2216 O O . LEU A 1 275 ? -37.456 -17.583 -55.291 1.00 38.97 275 LEU A O 1
ATOM 2220 N N . LEU A 1 276 ? -38.312 -19.640 -55.655 1.00 41.47 276 LEU A N 1
ATOM 2221 C CA . LEU A 1 276 ? -38.935 -19.465 -56.959 1.00 41.47 276 LEU A CA 1
ATOM 2222 C C . LEU A 1 276 ? -40.085 -18.446 -56.862 1.00 41.47 276 LEU A C 1
ATOM 2224 O O . LEU A 1 276 ? -40.736 -18.336 -55.828 1.00 41.47 276 LEU A O 1
ATOM 2228 N N . SER A 1 277 ? -40.385 -17.809 -57.997 1.00 45.00 277 SER A N 1
ATOM 2229 C CA . SER A 1 277 ? -41.535 -16.924 -58.252 1.00 45.00 277 SER A CA 1
ATOM 2230 C C . SER A 1 277 ? -41.291 -15.414 -58.131 1.00 45.00 277 SER A C 1
ATOM 2232 O O . SER A 1 277 ? -41.971 -14.703 -57.398 1.00 45.00 277 SER A O 1
ATOM 2234 N N . ALA A 1 278 ? -40.405 -14.889 -58.983 1.00 42.84 278 ALA A N 1
ATOM 2235 C CA . ALA A 1 278 ? -40.485 -13.496 -59.436 1.00 42.84 278 ALA A CA 1
ATOM 2236 C C . ALA A 1 278 ? -39.992 -13.319 -60.888 1.00 42.84 278 ALA A C 1
ATOM 2238 O O . ALA A 1 278 ? -39.294 -12.366 -61.203 1.00 42.84 278 ALA A O 1
ATOM 2239 N N . HIS A 1 279 ? -40.360 -14.230 -61.798 1.00 43.94 279 HIS A N 1
ATOM 2240 C CA . HIS A 1 279 ? -40.076 -14.094 -63.241 1.00 43.94 279 HIS A CA 1
ATOM 2241 C C . HIS A 1 279 ? -41.336 -14.093 -64.131 1.00 43.94 279 HIS A C 1
ATOM 2243 O O . HIS A 1 279 ? -41.244 -14.226 -65.346 1.00 43.94 279 HIS A O 1
ATOM 2249 N N . GLY A 1 280 ? -42.523 -13.881 -63.546 1.00 46.31 280 GLY A N 1
ATOM 2250 C CA . GLY A 1 280 ? -43.800 -13.826 -64.278 1.00 46.31 280 GLY A CA 1
ATOM 2251 C C . GLY A 1 280 ? -44.325 -12.423 -64.620 1.00 46.31 280 GLY A C 1
ATOM 2252 O O . GLY A 1 280 ? -45.176 -12.293 -65.495 1.00 46.31 280 GLY A O 1
ATOM 2253 N N . ASN A 1 281 ? -43.828 -11.354 -63.983 1.00 46.38 281 ASN A N 1
ATOM 2254 C CA . ASN A 1 281 ? -44.469 -10.026 -64.060 1.00 46.38 281 ASN A CA 1
ATOM 2255 C C . ASN A 1 281 ? -43.674 -8.928 -64.787 1.00 46.38 281 ASN A C 1
ATOM 2257 O O . ASN A 1 281 ? -44.194 -7.827 -64.972 1.00 46.38 281 ASN A O 1
ATOM 2261 N N . ALA A 1 282 ? -42.468 -9.214 -65.283 1.00 49.09 282 ALA A N 1
ATOM 2262 C CA . ALA A 1 282 ? -41.691 -8.244 -66.065 1.00 49.09 282 ALA A CA 1
ATOM 2263 C C . ALA A 1 282 ? -42.030 -8.260 -67.572 1.00 49.09 282 ALA A C 1
ATOM 2265 O O . ALA A 1 282 ? -41.928 -7.235 -68.241 1.00 49.09 282 ALA A O 1
ATOM 2266 N N . ILE A 1 283 ? -42.530 -9.380 -68.107 1.00 50.31 283 ILE A N 1
ATOM 2267 C CA . ILE A 1 283 ? -42.796 -9.527 -69.552 1.00 50.31 283 ILE A CA 1
ATOM 2268 C C . ILE A 1 283 ? -44.179 -8.965 -69.942 1.00 50.31 283 ILE A C 1
ATOM 2270 O O . ILE A 1 283 ? -44.378 -8.472 -71.053 1.00 50.31 283 ILE A O 1
ATOM 2274 N N . ARG A 1 284 ? -45.136 -8.903 -69.004 1.00 52.56 284 ARG A N 1
ATOM 2275 C CA . ARG A 1 284 ? -46.487 -8.364 -69.265 1.00 52.56 284 ARG A CA 1
ATOM 2276 C C . ARG A 1 284 ? -46.549 -6.828 -69.319 1.00 52.56 284 ARG A C 1
ATOM 2278 O O . ARG A 1 284 ? -47.520 -6.279 -69.834 1.00 52.56 284 ARG A O 1
ATOM 2285 N N . ARG A 1 285 ? -45.507 -6.125 -68.851 1.00 54.62 285 ARG A N 1
ATOM 2286 C CA . ARG A 1 285 ? -45.414 -4.649 -68.888 1.00 54.62 285 ARG A CA 1
ATOM 2287 C C . ARG A 1 285 ? -44.756 -4.089 -70.155 1.00 54.62 285 ARG A C 1
ATOM 2289 O O . ARG A 1 285 ? -45.014 -2.937 -70.490 1.00 54.62 285 ARG A O 1
ATOM 2296 N N . GLN A 1 286 ? -44.000 -4.886 -70.914 1.00 54.41 286 GLN A N 1
ATOM 2297 C CA . GLN A 1 286 ? -43.435 -4.448 -72.201 1.00 54.41 286 GLN A CA 1
ATOM 2298 C C . GLN A 1 286 ? -44.395 -4.616 -73.391 1.00 54.41 286 GLN A C 1
ATOM 2300 O O . GLN A 1 286 ? -44.241 -3.915 -74.388 1.00 54.41 286 GLN A O 1
ATOM 2305 N N . LYS A 1 287 ? -45.443 -5.448 -73.278 1.00 53.75 287 LYS A N 1
ATOM 2306 C CA . LYS A 1 287 ? -46.434 -5.631 -74.357 1.00 53.75 287 LYS A CA 1
ATOM 2307 C C . LYS A 1 287 ? -47.519 -4.538 -74.409 1.00 53.75 287 LYS A C 1
ATOM 2309 O O . LYS A 1 287 ? -48.046 -4.278 -75.477 1.00 53.75 287 LYS A O 1
ATOM 2314 N N . ARG A 1 288 ? -47.776 -3.808 -73.310 1.00 56.06 288 ARG A N 1
ATOM 2315 C CA . ARG A 1 288 ? -48.735 -2.673 -73.271 1.00 56.06 288 ARG A CA 1
ATOM 2316 C C . ARG A 1 288 ? -48.154 -1.305 -73.662 1.00 56.06 288 ARG A C 1
ATOM 2318 O O . ARG A 1 288 ? -48.898 -0.339 -73.755 1.00 56.06 288 ARG A O 1
ATOM 2325 N N . ARG A 1 289 ? -46.842 -1.199 -73.907 1.00 57.31 289 ARG A N 1
ATOM 2326 C CA . ARG A 1 289 ? -46.194 0.046 -74.379 1.00 57.31 289 ARG A CA 1
ATOM 2327 C C . ARG A 1 289 ? -45.999 0.118 -75.900 1.00 57.31 289 ARG A C 1
ATOM 2329 O O . ARG A 1 289 ? -45.522 1.138 -76.382 1.00 57.31 289 ARG A O 1
ATOM 2336 N N . LYS A 1 290 ? -46.382 -0.924 -76.651 1.00 57.88 290 LYS A N 1
ATOM 2337 C CA . LYS A 1 290 ? -46.348 -0.937 -78.127 1.00 57.88 290 LYS A CA 1
ATOM 2338 C C . LYS A 1 290 ? -47.710 -0.710 -78.805 1.00 57.88 290 LYS A C 1
ATOM 2340 O O . LYS A 1 290 ? -47.732 -0.578 -80.017 1.00 57.88 290 LYS A O 1
ATOM 2345 N N . GLU A 1 291 ? -48.802 -0.572 -78.052 1.00 56.62 291 GLU A N 1
ATOM 2346 C CA . GLU A 1 291 ? -50.160 -0.322 -78.590 1.00 56.62 291 GLU A CA 1
ATOM 2347 C C . GLU A 1 291 ? -50.682 1.104 -78.298 1.00 56.62 291 GLU A C 1
ATOM 2349 O O . GLU A 1 291 ? -51.869 1.367 -78.406 1.00 56.62 291 GLU A O 1
ATOM 2354 N N . MET A 1 292 ? -49.805 2.048 -77.927 1.00 56.72 292 MET A N 1
ATOM 2355 C CA . MET A 1 292 ? -50.173 3.452 -77.637 1.00 56.72 292 MET A CA 1
ATOM 2356 C C . MET A 1 292 ? -49.342 4.478 -78.437 1.00 56.72 292 MET A C 1
ATOM 2358 O O . MET A 1 292 ? -49.151 5.615 -78.012 1.00 56.72 292 MET A O 1
ATOM 2362 N N . LYS A 1 293 ? -48.806 4.061 -79.591 1.00 55.66 293 LYS A N 1
ATOM 2363 C CA . LYS A 1 293 ? -48.198 4.939 -80.609 1.00 55.66 293 LYS A CA 1
ATOM 2364 C C . LYS A 1 293 ? -48.684 4.558 -82.015 1.00 55.66 293 LYS A C 1
ATOM 2366 O O . LYS A 1 293 ? -47.879 4.255 -82.894 1.00 55.66 293 LYS A O 1
ATOM 2371 N N . GLN A 1 294 ? -50.003 4.562 -82.180 1.00 46.66 294 GLN A N 1
ATOM 2372 C CA . GLN A 1 294 ? -50.698 4.776 -83.447 1.00 46.66 294 GLN A CA 1
ATOM 2373 C C . GLN A 1 294 ? -51.817 5.777 -83.187 1.00 46.66 294 GLN A C 1
ATOM 2375 O O . GLN A 1 294 ? -52.445 5.646 -82.112 1.00 46.66 294 GLN A O 1
#

InterPro domains:
  IPR005018 DOMON domain [PF03351] (107-221)
  IPR005018 DOMON domain [PS50836] (108-223)
  IPR005018 DOMON domain [SM00664] (132-221)
  IPR042789 DOMON domain-containing protein FRRS1L [PTHR46902] (8-250)

Solvent-accessible surface area (backbone atoms only — not comparable to full-atom values): 18826 Å² total; per-residue (Å²): 134,87,82,85,87,86,90,85,85,90,84,90,81,89,79,90,86,82,85,88,82,90,81,88,85,88,84,89,85,84,81,90,82,84,89,83,90,82,92,84,86,83,90,81,94,72,85,82,81,72,91,70,55,69,72,62,47,60,66,50,51,69,65,61,72,68,74,74,80,71,75,72,73,70,78,69,92,68,58,90,79,61,75,79,67,66,84,37,47,55,71,70,20,20,43,47,57,40,66,62,91,87,51,46,59,89,65,15,52,35,23,38,34,39,32,70,46,94,71,25,33,38,39,37,41,20,23,70,26,79,8,28,35,36,43,29,46,20,97,52,96,62,77,45,74,20,24,26,47,33,38,32,32,31,87,87,70,45,33,43,81,46,28,29,33,26,59,52,95,40,79,41,78,39,92,80,53,71,67,38,81,75,40,47,42,65,56,94,60,23,39,35,37,36,31,29,35,59,34,65,66,87,96,41,90,61,57,70,58,49,87,47,64,29,19,43,39,43,47,43,22,53,41,59,90,49,34,85,53,75,51,76,54,97,77,55,59,59,51,96,54,64,48,41,70,88,51,30,71,50,87,51,80,69,74,71,74,88,82,75,77,75,71,76,81,76,78,83,75,82,88,75,90,82,78,86,88,87,82,77,71,70,67,68,62,62,64,69,69,72,77,76,83,124

Sequence (294 aa):
MVWLRRFLQMSVLLFHTRWWGVEPSPTEEGTLRSGHGEHGEPGHQEPHKDSYSTFASEFLESRYLSDDGYPFPTAPPVDPFAKIKVSDCGVTKGCIRYGKPGCDAETCEYFLSYRRIGTDVEYEMSADTDGWVAVGFSSDKKMGGDDVMGCVHDDNGRVRIHHFYNVGQWAKEIKRNPARDEEGIFENNRVTCRFKRPLYVPREETLVDLHLSWYYLFAWGPAIQGSITRHDIDSPPVSDRMISIYKVRGHLHALHSLSDLQLPPLPAAHRRSHLLSAHGNAIRRQKRRKEMKQ

Foldseek 3Di:
DDDDDDDDDDDDDDDDDDDDDDDDDDDDDDDDDDDDDDDDDDDDDDDDDPPPCPVVVVVVVVVVVPPPDPPPDPPPPDDLPDDDPPVCFLPAKPKDFADDPPDDQVGTQKIWIWGDDPQKIKIKIKHQALFKWKKWFAPDQAFAQTWMWMWGQAPVQWTDIWIWGTHHNDTHTDPDDQWDPWHWHDDPNMTIIMTIGGQDDPPDSRDDRLQDFTKMFIFDPHHDRRHDDDGPDPRGDIQPDTDHSVRSPDPDPPDPDPPPCPDDPDPDDDPPDDDDDDPPPPVVVVVVVVPPPD

Nearest PDB structures (foldseek):
  4zel-assembly1_A  TM=7.126E-01  e=5.415E-05  Homo sapiens
  4zel-assembly1_B  TM=6.980E-01  e=1.046E-04  Homo sapiens
  1j0i-assembly1_B  TM=3.498E-01  e=6.828E-01  Geobacillus stearothermophilus
  1gvi-assembly1_B  TM=3.062E-01  e=1.938E+00  Thermus sp.